Protein AF-0000000067422896 (afdb_homodimer)

InterPro domains:
  IPR002701 Chorismate mutase II, prokaryotic-type [PF01817] (67-142)
  IPR002701 Chorismate mutase II, prokaryotic-type [SM00830] (68-145)
  IPR036263 Chorismate mutase type II superfamily [SSF48600] (58-144)
  IPR036979 Chorismate mutase domain superfamily [G3DSA:1.20.59.10] (56-148)
  IPR051331 Chorismate mutase-related enzymes [PTHR38041] (26-149)

pLDDT: mean 79.15, std 20.88, range [22.56, 98.31]

Foldseek 3Di:
DDPPPPPPPPDPPPPPPPVPPPDDPCLQQQEQDHDDDDDDPDDDDPPDDDQDDDDDPDGDDDDPVSVVVVVVVVVVVVVVVLPCVVLLVVLVVDDDLCSLDPVVVLVVQLVVQLVVCVVVSHRSNVSNVVSNVVSVPSSVVSVVSNVVVVVCVVVPPDPVPDD/DPPPPPPPPPDPPPPPPPVPPPDDPCLQQQEQDHDDDDDDPDDDDPPDDDADDDDDPDGDDDDPVRVVVVVVVVVVVVVVVLPCVVLLVVLVVDDDLCSLDPVVVLVVQLVVQLVVCVVVSHRSNVSNVVSNVVSVPSSVVSVVSNVVVVVCVVVPPDPPPDD

Solvent-accessible surface area (backbone atoms only — not comparable to full-atom values): 18921 Å² total; per-residue (Å²): 135,85,81,77,79,78,77,77,74,78,68,79,75,75,70,72,70,70,69,79,67,72,81,65,62,43,60,60,42,37,37,76,58,70,69,92,64,66,72,63,92,65,76,45,70,64,70,43,86,74,72,80,46,66,56,84,96,38,62,49,61,94,42,53,66,53,37,48,53,53,50,52,54,48,50,53,52,47,56,60,65,61,44,46,61,59,51,56,55,38,41,25,54,36,36,45,71,64,65,60,56,43,67,69,58,52,49,48,53,38,52,51,43,37,58,48,19,60,76,67,67,25,36,28,44,40,38,43,41,28,44,47,28,42,49,68,34,47,43,59,41,37,51,40,38,58,19,27,53,43,53,45,54,66,67,64,50,67,77,76,57,92,121,136,83,81,76,76,78,78,77,74,76,68,78,75,72,73,70,71,71,68,80,66,73,80,65,62,43,60,59,41,37,36,76,60,70,69,92,65,65,73,62,91,64,74,46,68,66,70,41,84,75,74,78,47,65,57,86,97,36,64,51,61,94,42,53,68,51,36,48,54,52,48,52,53,47,51,54,51,48,56,60,63,60,44,46,63,59,51,56,53,38,42,26,55,34,37,46,72,65,64,59,57,43,66,71,59,51,49,47,54,37,51,50,41,36,57,48,19,62,74,66,65,25,36,30,46,40,39,43,40,27,44,48,29,44,51,69,33,47,43,58,41,38,50,39,38,58,21,27,53,44,53,44,54,67,68,64,52,69,80,77,55,91,120

Nearest PDB structures (foldseek):
  3rem-assembly1_B  TM=9.116E-01  e=1.042E-02  Pseudomonas aeruginosa
  3hgx-assembly1_B  TM=9.273E-01  e=3.140E-02  Pseudomonas aeruginosa
  2h9d-assembly2_D  TM=8.932E-01  e=2.489E-02  Pseudomonas aeruginosa PAO1
  3hgw-assembly1_D  TM=8.961E-01  e=3.960E-02  Pseudomonas aeruginosa
  3ret-assembly1_A  TM=8.970E-01  e=5.945E-02  Pseudomonas aeruginosa

Organism: Laccaria bicolor (strain S238N-H82 / ATCC MYA-4686) (NCBI:txid486041)

Structure (mmCIF, N/CA/C/O backbone):
data_AF-0000000067422896-model_v1
#
loop_
_entity.id
_entity.type
_entity.pdbx_description
1 polymer 'Predicted protein'
#
loop_
_atom_site.group_PDB
_atom_site.id
_atom_site.type_symbol
_atom_site.label_atom_id
_atom_site.label_alt_id
_atom_site.label_comp_id
_atom_site.label_asym_id
_atom_site.label_entity_id
_atom_site.label_seq_id
_atom_site.pdbx_PDB_ins_code
_atom_site.Cartn_x
_atom_site.Cartn_y
_atom_site.Cartn_z
_atom_site.occupancy
_atom_site.B_iso_or_equiv
_atom_site.auth_seq_id
_atom_site.auth_comp_id
_atom_site.auth_asym_id
_atom_site.auth_atom_id
_atom_site.pdbx_PDB_model_num
ATOM 1 N N . MET A 1 1 ? 71.688 -27.328 -19.391 1 32.41 1 MET A N 1
ATOM 2 C CA . MET A 1 1 ? 70.5 -26.938 -20.078 1 32.41 1 MET A CA 1
ATOM 3 C C . MET A 1 1 ? 69.25 -27.578 -19.438 1 32.41 1 MET A C 1
ATOM 5 O O . MET A 1 1 ? 68.938 -28.734 -19.719 1 32.41 1 MET A O 1
ATOM 9 N N . LYS A 1 2 ? 69 -27.297 -18.047 1 41.47 2 LYS A N 1
ATOM 10 C CA . LYS A 1 2 ? 67.938 -27.812 -17.172 1 41.47 2 LYS A CA 1
ATOM 11 C C . LYS A 1 2 ? 66.562 -27.391 -17.672 1 41.47 2 LYS A C 1
ATOM 13 O O . LYS A 1 2 ? 66.312 -26.203 -17.875 1 41.47 2 LYS A O 1
ATOM 18 N N . LEU A 1 3 ? 65.875 -28.312 -18.391 1 40.88 3 LEU A N 1
ATOM 19 C CA . LEU A 1 3 ? 64.5 -28.219 -18.859 1 40.88 3 LEU A CA 1
ATOM 20 C C . LEU A 1 3 ? 63.562 -28 -17.688 1 40.88 3 LEU A C 1
ATOM 22 O O . LEU A 1 3 ? 63.438 -28.844 -16.797 1 40.88 3 LEU A O 1
ATOM 26 N N . GLN A 1 4 ? 63.281 -26.734 -17.25 1 42.53 4 GLN A N 1
ATOM 27 C CA . GLN A 1 4 ? 62.281 -26.328 -16.281 1 42.53 4 GLN A CA 1
ATOM 28 C C . GLN A 1 4 ? 60.875 -26.703 -16.75 1 42.53 4 GLN A C 1
ATOM 30 O O . GLN A 1 4 ? 60.438 -26.266 -17.828 1 42.53 4 GLN A O 1
ATOM 35 N N . TYR A 1 5 ? 60.375 -27.938 -16.375 1 42.16 5 TYR A N 1
ATOM 36 C CA . TYR A 1 5 ? 59 -28.375 -16.594 1 42.16 5 TYR A CA 1
ATOM 37 C C . TYR A 1 5 ? 58.031 -27.406 -15.961 1 42.16 5 TYR A C 1
ATOM 39 O O . TYR A 1 5 ? 58.125 -27.094 -14.773 1 42.16 5 TYR A O 1
ATOM 47 N N . PHE A 1 6 ? 57.5 -26.438 -16.75 1 46.19 6 PHE A N 1
ATOM 48 C CA . PHE A 1 6 ? 56.344 -25.609 -16.359 1 46.19 6 PHE A CA 1
ATOM 49 C C . PHE A 1 6 ? 55.156 -26.484 -16.016 1 46.19 6 PHE A C 1
ATOM 51 O O . PHE A 1 6 ? 54.656 -27.234 -16.859 1 46.19 6 PHE A O 1
ATOM 58 N N . LEU A 1 7 ? 54.938 -26.844 -14.734 1 46.28 7 LEU A N 1
ATOM 59 C CA . LEU A 1 7 ? 53.719 -27.484 -14.258 1 46.28 7 LEU A CA 1
ATOM 60 C C . LEU A 1 7 ? 52.5 -26.562 -14.453 1 46.28 7 LEU A C 1
ATOM 62 O O . LEU A 1 7 ? 52.406 -25.516 -13.82 1 46.28 7 LEU A O 1
ATOM 66 N N . VAL A 1 8 ? 52 -26.469 -15.68 1 48.5 8 VAL A N 1
ATOM 67 C CA . VAL A 1 8 ? 50.688 -25.812 -15.867 1 48.5 8 VAL A CA 1
ATOM 68 C C . VAL A 1 8 ? 49.656 -26.469 -14.984 1 48.5 8 VAL A C 1
ATOM 70 O O . VAL A 1 8 ? 49.344 -27.656 -15.164 1 48.5 8 VAL A O 1
ATOM 73 N N . GLY A 1 9 ? 49.625 -26.141 -13.688 1 45.41 9 GLY A N 1
ATOM 74 C CA . GLY A 1 9 ? 48.5 -26.562 -12.844 1 45.41 9 GLY A CA 1
ATOM 75 C C . GLY A 1 9 ? 47.156 -26.266 -13.453 1 45.41 9 GLY A C 1
ATOM 76 O O . GLY A 1 9 ? 46.812 -25.109 -13.719 1 45.41 9 GLY A O 1
ATOM 77 N N . LEU A 1 10 ? 46.562 -27.234 -14.227 1 49.97 10 LEU A N 1
ATOM 78 C CA . LEU A 1 10 ? 45.156 -27.125 -14.641 1 49.97 10 LEU A CA 1
ATOM 79 C C . LEU A 1 10 ? 44.25 -26.922 -13.43 1 49.97 10 LEU A C 1
ATOM 81 O O . LEU A 1 10 ? 44.156 -27.797 -12.57 1 49.97 10 LEU A O 1
ATOM 85 N N . ALA A 1 11 ? 44.062 -25.719 -13 1 52.41 11 ALA A N 1
ATOM 86 C CA . ALA A 1 11 ? 43 -25.484 -12.039 1 52.41 11 ALA A CA 1
ATOM 87 C C . ALA A 1 11 ? 41.688 -26.078 -12.523 1 52.41 11 ALA A C 1
ATOM 89 O O . ALA A 1 11 ? 41.312 -25.938 -13.688 1 52.41 11 ALA A O 1
ATOM 90 N N . PRO A 1 12 ? 41.188 -27.109 -11.773 1 51.34 12 PRO A N 1
ATOM 91 C CA . PRO A 1 12 ? 39.844 -27.547 -12.188 1 51.34 12 PRO A CA 1
ATOM 92 C C . PRO A 1 12 ? 38.844 -26.406 -12.273 1 51.34 12 PRO A C 1
ATOM 94 O O . PRO A 1 12 ? 38.844 -25.516 -11.422 1 51.34 12 PRO A O 1
ATOM 97 N N . PHE A 1 13 ? 38.469 -26.016 -13.539 1 51.62 13 PHE A N 1
ATOM 98 C CA . PHE A 1 13 ? 37.281 -25.188 -13.664 1 51.62 13 PHE A CA 1
ATOM 99 C C . PHE A 1 13 ? 36.125 -25.766 -12.844 1 51.62 13 PHE A C 1
ATOM 101 O O . PHE A 1 13 ? 35.656 -26.875 -13.117 1 51.62 13 PHE A O 1
ATOM 108 N N . LEU A 1 14 ? 36 -25.438 -11.633 1 44.97 14 LEU A N 1
ATOM 109 C CA . LEU A 1 14 ? 34.719 -25.688 -10.961 1 44.97 14 LEU A CA 1
ATOM 110 C C . LEU A 1 14 ? 33.562 -25.266 -11.836 1 44.97 14 LEU A C 1
ATOM 112 O O . LEU A 1 14 ? 33.406 -24.078 -12.148 1 44.97 14 LEU A O 1
ATOM 116 N N . HIS A 1 15 ? 33.094 -26.141 -12.688 1 46.88 15 HIS A N 1
ATOM 117 C CA . HIS A 1 15 ? 31.766 -25.922 -13.203 1 46.88 15 HIS A CA 1
ATOM 118 C C . HIS A 1 15 ? 30.781 -25.594 -12.078 1 46.88 15 HIS A C 1
ATOM 120 O O . HIS A 1 15 ? 30.547 -26.406 -11.188 1 46.88 15 HIS A O 1
ATOM 126 N N . SER A 1 16 ? 30.75 -24.359 -11.703 1 44.69 16 SER A N 1
ATOM 127 C CA . SER A 1 16 ? 29.516 -24 -10.984 1 44.69 16 SER A CA 1
ATOM 128 C C . SER A 1 16 ? 28.297 -24.672 -11.617 1 44.69 16 SER A C 1
ATOM 130 O O . SER A 1 16 ? 28.031 -24.469 -12.805 1 44.69 16 SER A O 1
ATOM 132 N N . SER A 1 17 ? 27.969 -25.828 -11.273 1 40.38 17 SER A N 1
ATOM 133 C CA . SER A 1 17 ? 26.625 -26.297 -11.594 1 40.38 17 SER A CA 1
ATOM 134 C C . SER A 1 17 ? 25.594 -25.188 -11.508 1 40.38 17 SER A C 1
ATOM 136 O O . SER A 1 17 ? 25.328 -24.672 -10.422 1 40.38 17 SER A O 1
ATOM 138 N N . LEU A 1 18 ? 25.609 -24.281 -12.469 1 41.31 18 LEU A N 1
ATOM 139 C CA . LEU A 1 18 ? 24.312 -23.609 -12.594 1 41.31 18 LEU A CA 1
ATOM 140 C C . LEU A 1 18 ? 23.172 -24.562 -12.281 1 41.31 18 LEU A C 1
ATOM 142 O O . LEU A 1 18 ? 22.922 -25.516 -13.031 1 41.31 18 LEU A O 1
ATOM 146 N N . ALA A 1 19 ? 23.031 -24.984 -11.102 1 42.69 19 ALA A N 1
ATOM 147 C CA . ALA A 1 19 ? 21.797 -25.688 -10.766 1 42.69 19 ALA A CA 1
ATOM 148 C C . ALA A 1 19 ? 20.656 -25.25 -11.695 1 42.69 19 ALA A C 1
ATOM 150 O O . ALA A 1 19 ? 20.453 -24.062 -11.93 1 42.69 19 ALA A O 1
ATOM 151 N N . ASN A 1 20 ? 20.297 -25.891 -12.758 1 44.47 20 ASN A N 1
ATOM 152 C CA . ASN A 1 20 ? 19.156 -25.828 -13.68 1 44.47 20 ASN A CA 1
ATOM 153 C C . ASN A 1 20 ? 17.891 -25.359 -12.969 1 44.47 20 ASN A C 1
ATOM 155 O O . ASN A 1 20 ? 17.156 -26.156 -12.406 1 44.47 20 ASN A O 1
ATOM 159 N N . SER A 1 21 ? 17.984 -24.25 -12.242 1 53.75 21 SER A N 1
ATOM 160 C CA . SER A 1 21 ? 16.766 -23.75 -11.602 1 53.75 21 SER A CA 1
ATOM 161 C C . SER A 1 21 ? 15.594 -23.734 -12.57 1 53.75 21 SER A C 1
ATOM 163 O O . SER A 1 21 ? 15.766 -23.406 -13.75 1 53.75 21 SER A O 1
ATOM 165 N N . LYS A 1 22 ? 14.688 -24.594 -12.445 1 60.84 22 LYS A N 1
ATOM 166 C CA . LYS A 1 22 ? 13.477 -24.656 -13.258 1 60.84 22 LYS A CA 1
ATOM 167 C C . LYS A 1 22 ? 13.008 -23.266 -13.648 1 60.84 22 LYS A C 1
ATOM 169 O O . LYS A 1 22 ? 13.039 -22.328 -12.836 1 60.84 22 LYS A O 1
ATOM 174 N N . PRO A 1 23 ? 12.867 -23.047 -14.906 1 72.06 23 PRO A N 1
ATOM 175 C CA . PRO A 1 23 ? 12.375 -21.75 -15.359 1 72.06 23 PRO A CA 1
ATOM 176 C C . PRO A 1 23 ? 11.133 -21.281 -14.602 1 72.06 23 PRO A C 1
ATOM 178 O O . PRO A 1 23 ? 10.273 -22.109 -14.258 1 72.06 23 PRO A O 1
ATOM 181 N N . ASP A 1 24 ? 11.195 -20.156 -14.094 1 80.88 24 ASP A N 1
ATOM 182 C CA . ASP A 1 24 ? 10 -19.562 -13.5 1 80.88 24 ASP A CA 1
ATOM 183 C C . ASP A 1 24 ? 9.039 -19.078 -14.578 1 80.88 24 ASP A C 1
ATOM 185 O O . ASP A 1 24 ? 9.273 -18.031 -15.195 1 80.88 24 ASP A O 1
ATOM 189 N N . PHE A 1 25 ? 7.961 -19.719 -14.836 1 83.25 25 PHE A N 1
ATOM 190 C CA . PHE A 1 25 ? 7 -19.469 -15.898 1 83.25 25 PHE A CA 1
ATOM 191 C C . PHE A 1 25 ? 6.289 -18.125 -15.672 1 83.25 25 PHE A C 1
ATOM 193 O O . PHE A 1 25 ? 5.727 -17.547 -16.594 1 83.25 25 PHE A O 1
ATOM 200 N N . ALA A 1 26 ? 6.367 -17.719 -14.477 1 88.44 26 ALA A N 1
ATOM 201 C CA . ALA A 1 26 ? 5.586 -16.547 -14.133 1 88.44 26 ALA A CA 1
ATOM 202 C C . ALA A 1 26 ? 6.426 -15.273 -14.25 1 88.44 26 ALA A C 1
ATOM 204 O O . ALA A 1 26 ? 5.953 -14.172 -13.953 1 88.44 26 ALA A O 1
ATOM 205 N N . THR A 1 27 ? 7.641 -15.336 -14.703 1 88.75 27 THR A N 1
ATOM 206 C CA . THR A 1 27 ? 8.562 -14.211 -14.727 1 88.75 27 THR A CA 1
ATOM 207 C C . THR A 1 27 ? 7.957 -13.023 -15.469 1 88.75 27 THR A C 1
ATOM 209 O O . THR A 1 27 ? 8.094 -11.875 -15.039 1 88.75 27 THR A O 1
ATOM 212 N N . ALA A 1 28 ? 7.227 -13.305 -16.562 1 91.12 28 ALA A N 1
ATOM 213 C CA . ALA A 1 28 ? 6.656 -12.242 -17.391 1 91.12 28 ALA A CA 1
ATOM 214 C C . ALA A 1 28 ? 5.555 -11.5 -16.641 1 91.12 28 ALA A C 1
ATOM 216 O O . ALA A 1 28 ? 5.23 -10.359 -16.984 1 91.12 28 ALA A O 1
ATOM 217 N N . CYS A 1 29 ? 5.023 -12.094 -15.656 1 93.75 29 CYS A N 1
ATOM 218 C CA . CYS A 1 29 ? 3.92 -11.5 -14.906 1 93.75 29 CYS A CA 1
ATOM 219 C C . CYS A 1 29 ? 4.422 -10.422 -13.953 1 93.75 29 CYS A C 1
ATOM 221 O O . CYS A 1 29 ? 3.627 -9.695 -13.359 1 93.75 29 CYS A O 1
ATOM 223 N N . TYR A 1 30 ? 5.691 -10.227 -13.828 1 91.81 30 TYR A N 1
ATOM 224 C CA . TYR A 1 30 ? 6.258 -9.281 -12.867 1 91.81 30 TYR A CA 1
ATOM 225 C C . TYR A 1 30 ? 6.574 -7.949 -13.547 1 91.81 30 TYR A C 1
ATOM 227 O O . TYR A 1 30 ? 7.035 -7.012 -12.891 1 91.81 30 TYR A O 1
ATOM 235 N N . GLY A 1 31 ? 6.281 -7.859 -14.82 1 91.25 31 GLY A N 1
ATOM 236 C CA . GLY A 1 31 ? 6.547 -6.648 -15.578 1 91.25 31 GLY A CA 1
ATOM 237 C C . GLY A 1 31 ? 5.441 -5.617 -15.469 1 91.25 31 GLY A C 1
ATOM 238 O O . GLY A 1 31 ? 4.453 -5.832 -14.758 1 91.25 31 GLY A O 1
ATOM 239 N N . GLU A 1 32 ? 5.605 -4.523 -16.094 1 91.44 32 GLU A N 1
ATOM 240 C CA . GLU A 1 32 ? 4.68 -3.396 -16.031 1 91.44 32 GLU A CA 1
ATOM 241 C C . GLU A 1 32 ? 3.408 -3.684 -16.828 1 91.44 32 GLU A C 1
ATOM 243 O O . GLU A 1 32 ? 2.363 -3.08 -16.578 1 91.44 32 GLU A O 1
ATOM 248 N N . VAL A 1 33 ? 3.553 -4.492 -17.766 1 93.12 33 VAL A N 1
ATOM 249 C CA . VAL A 1 33 ? 2.43 -4.914 -18.609 1 93.12 33 VAL A CA 1
ATOM 250 C C . VAL A 1 33 ? 2.283 -6.43 -18.547 1 93.12 33 VAL A C 1
ATOM 252 O O . VAL A 1 33 ? 3.24 -7.164 -18.797 1 93.12 33 VAL A O 1
ATOM 255 N N . LEU A 1 34 ? 1.106 -6.844 -18.109 1 94.88 34 LEU A N 1
ATOM 256 C CA . LEU A 1 34 ? 0.864 -8.281 -18.047 1 94.88 34 LEU A CA 1
ATOM 257 C C . LEU A 1 34 ? 0.697 -8.867 -19.453 1 94.88 34 LEU A C 1
ATOM 259 O O . LEU A 1 34 ? 0.052 -8.266 -20.312 1 94.88 34 LEU A O 1
ATOM 263 N N . PRO A 1 35 ? 1.333 -9.992 -19.594 1 92.38 35 PRO A N 1
ATOM 264 C CA . PRO A 1 35 ? 1.145 -10.641 -20.891 1 92.38 35 PRO A CA 1
ATOM 265 C C . PRO A 1 35 ? -0.271 -11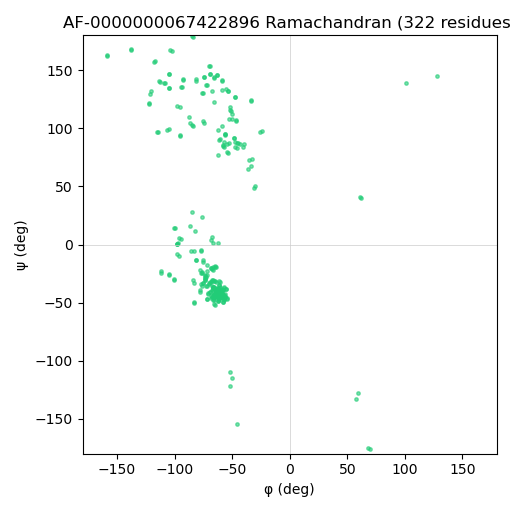.18 -21.094 1 92.38 35 PRO A C 1
ATOM 267 O O . PRO A 1 35 ? -0.979 -11.43 -20.109 1 92.38 35 PRO A O 1
ATOM 270 N N . ASN A 1 36 ? -0.643 -11.266 -22.312 1 88.31 36 ASN A N 1
ATOM 271 C CA . ASN A 1 36 ? -1.89 -11.938 -22.656 1 88.31 36 ASN A CA 1
ATOM 272 C C . ASN A 1 36 ? -1.693 -13.445 -22.797 1 88.31 36 ASN A C 1
ATOM 274 O O . ASN A 1 36 ? -1.152 -13.922 -23.797 1 88.31 36 ASN A O 1
ATOM 278 N N . LEU A 1 37 ? -2.104 -14.156 -21.812 1 87.75 37 LEU A N 1
ATOM 279 C CA . LEU A 1 37 ? -1.924 -15.602 -21.812 1 87.75 37 LEU A CA 1
ATOM 280 C C . LEU A 1 37 ? -3.268 -16.312 -21.891 1 87.75 37 LEU A C 1
ATOM 282 O O . LEU A 1 37 ? -4.254 -15.867 -21.312 1 87.75 37 LEU A O 1
ATOM 286 N N . PRO A 1 38 ? -3.252 -17.359 -22.656 1 85.25 38 PRO A N 1
ATOM 287 C CA . PRO A 1 38 ? -4.508 -18.094 -22.719 1 85.25 38 PRO A CA 1
ATOM 288 C C . PRO A 1 38 ? -4.84 -18.812 -21.406 1 85.25 38 PRO A C 1
ATOM 290 O O . PRO A 1 38 ? -3.936 -19.297 -20.719 1 85.25 38 PRO A O 1
ATOM 293 N N . ALA A 1 39 ? -6.133 -18.875 -21.172 1 85.25 39 ALA A N 1
ATOM 294 C CA . ALA A 1 39 ? -6.594 -19.625 -20 1 85.25 39 ALA A CA 1
ATOM 295 C C . ALA A 1 39 ? -6.492 -21.125 -20.219 1 85.25 39 ALA A C 1
ATOM 297 O O . ALA A 1 39 ? -6.688 -21.594 -21.344 1 85.25 39 ALA A O 1
ATOM 298 N N . PRO A 1 40 ? -6.16 -21.797 -19.141 1 83.19 40 PRO A N 1
ATOM 299 C CA . PRO A 1 40 ? -6.184 -23.266 -19.297 1 83.19 40 PRO A CA 1
ATOM 300 C C . PRO A 1 40 ? -7.586 -23.812 -19.547 1 83.19 40 PRO A C 1
ATOM 302 O O . PRO A 1 40 ? -8.562 -23.281 -19 1 83.19 40 PRO A O 1
ATOM 305 N N . PRO A 1 41 ? -7.602 -24.781 -20.344 1 78 41 PRO A N 1
ATOM 306 C CA . PRO A 1 41 ? -8.914 -25.328 -20.703 1 78 41 PRO A CA 1
ATOM 307 C C . PRO A 1 41 ? -9.547 -26.125 -19.578 1 78 41 PRO A C 1
ATOM 309 O O . PRO A 1 41 ? -10.773 -26.266 -19.531 1 78 41 PRO A O 1
ATOM 312 N N . GLU A 1 42 ? -8.773 -26.766 -18.672 1 83 42 GLU A N 1
ATOM 313 C CA . GLU A 1 42 ? -9.305 -27.625 -17.609 1 83 42 GLU A CA 1
ATOM 314 C C . GLU A 1 42 ? -8.977 -27.078 -16.234 1 83 42 GLU A C 1
ATOM 316 O O . GLU A 1 42 ? -8.047 -26.281 -16.078 1 83 42 GLU A O 1
ATOM 321 N N . ASN A 1 43 ? -9.812 -27.531 -15.281 1 90.19 43 ASN A N 1
ATOM 322 C CA . ASN A 1 43 ? -9.531 -27.219 -13.883 1 90.19 43 ASN A CA 1
ATOM 323 C C . ASN A 1 43 ? -8.203 -27.844 -13.438 1 90.19 43 ASN A C 1
ATOM 325 O O . ASN A 1 43 ? -7.867 -28.953 -13.836 1 90.19 43 ASN A O 1
ATOM 329 N N . ARG A 1 44 ? -7.539 -27.125 -12.555 1 90.44 44 ARG A N 1
ATOM 330 C C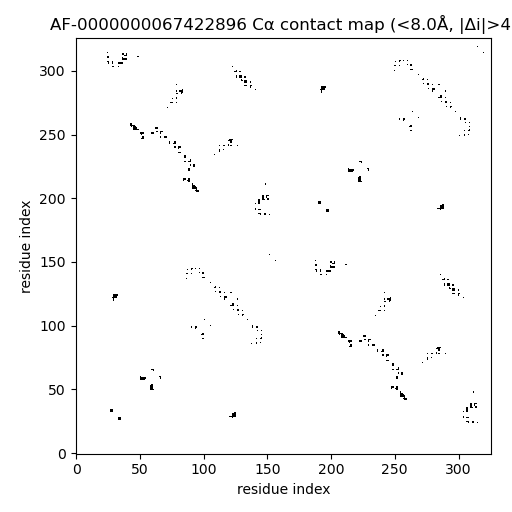A . ARG A 1 44 ? -6.301 -27.672 -12 1 90.44 44 ARG A CA 1
ATOM 331 C C . ARG A 1 44 ? -6.566 -28.438 -10.703 1 90.44 44 ARG A C 1
ATOM 333 O O . ARG A 1 44 ? -7.441 -28.047 -9.922 1 90.44 44 ARG A O 1
ATOM 340 N N . THR A 1 45 ? -5.828 -29.484 -10.609 1 91.94 45 THR A N 1
ATOM 341 C CA . THR A 1 45 ? -5.805 -30.141 -9.312 1 91.94 45 THR A CA 1
ATOM 342 C C . THR A 1 45 ? -4.938 -29.359 -8.328 1 91.94 45 THR A C 1
ATOM 344 O O . THR A 1 45 ? -3.777 -29.062 -8.617 1 91.94 45 THR A O 1
ATOM 347 N N . ILE A 1 46 ? -5.449 -29.094 -7.148 1 92.31 46 ILE A N 1
ATOM 348 C CA . ILE A 1 46 ? -4.73 -28.25 -6.199 1 92.31 46 ILE A CA 1
ATOM 349 C C . ILE A 1 46 ? -4.125 -29.109 -5.098 1 92.31 46 ILE A C 1
ATOM 351 O O . ILE A 1 46 ? -4.664 -30.172 -4.766 1 92.31 46 ILE A O 1
ATOM 355 N N . PRO A 1 47 ? -2.957 -28.766 -4.543 1 90.81 47 PRO A N 1
ATOM 356 C CA . PRO A 1 47 ? -2.127 -27.656 -5.008 1 90.81 47 PRO A CA 1
ATOM 357 C C . PRO A 1 47 ? -1.271 -28.031 -6.219 1 90.81 47 PRO A C 1
ATOM 359 O O . PRO A 1 47 ? -0.866 -29.188 -6.363 1 90.81 47 PRO A O 1
ATOM 362 N N . TRP A 1 48 ? -1.104 -27.172 -7.098 1 89.06 48 TRP A N 1
ATOM 363 C CA . TRP A 1 48 ? -0.214 -27.391 -8.234 1 89.06 48 TRP A CA 1
ATOM 364 C C . TRP A 1 48 ? 1.092 -26.625 -8.055 1 89.06 48 TRP A C 1
ATOM 366 O O . TRP A 1 48 ? 1.219 -25.797 -7.141 1 89.06 48 TRP A O 1
ATOM 376 N N . GLY A 1 49 ? 2.094 -26.891 -8.828 1 82.69 49 GLY A N 1
ATOM 377 C CA . GLY A 1 49 ? 3.385 -26.234 -8.727 1 82.69 49 GLY A CA 1
ATOM 378 C C . GLY A 1 49 ? 4.141 -26.578 -7.457 1 82.69 49 GLY A C 1
ATOM 379 O O . GLY A 1 49 ? 3.709 -27.453 -6.691 1 82.69 49 GLY A O 1
ATOM 380 N N . SER A 1 50 ? 5.277 -25.906 -7.289 1 81.19 50 SER A N 1
ATOM 381 C CA . SER A 1 50 ? 6.117 -26.156 -6.125 1 81.19 50 SER A CA 1
ATOM 382 C C . SER A 1 50 ? 6.074 -24.984 -5.152 1 81.19 50 SER A C 1
ATOM 384 O O . SER A 1 50 ? 6.059 -23.828 -5.57 1 81.19 50 SER A O 1
ATOM 386 N N . PRO A 1 51 ? 6.023 -25.297 -3.863 1 80.62 51 PRO A N 1
ATOM 387 C CA . PRO A 1 51 ? 6.059 -24.203 -2.891 1 80.62 51 PRO A CA 1
ATOM 388 C C . PRO A 1 51 ? 7.32 -23.344 -3.01 1 80.62 51 PRO A C 1
ATOM 390 O O . PRO A 1 51 ? 8.398 -23.875 -3.285 1 80.62 51 PRO A O 1
ATOM 393 N N . ARG A 1 52 ? 7.164 -22.094 -2.852 1 74.44 52 ARG A N 1
ATOM 394 C CA . ARG A 1 52 ? 8.289 -21.188 -3.023 1 74.44 52 ARG A CA 1
ATOM 395 C C . ARG A 1 52 ? 8.703 -20.562 -1.692 1 74.44 52 ARG A C 1
ATOM 397 O O . ARG A 1 52 ? 9.789 -20 -1.57 1 74.44 52 ARG A O 1
ATOM 404 N N . ILE A 1 53 ? 7.801 -20.531 -0.753 1 69.19 53 ILE A N 1
ATOM 405 C CA . ILE A 1 53 ? 8.125 -19.922 0.537 1 69.19 53 ILE A CA 1
ATOM 406 C C . ILE A 1 53 ? 8.508 -21.016 1.531 1 69.19 53 ILE A C 1
ATOM 408 O O . ILE A 1 53 ? 7.781 -22 1.703 1 69.19 53 ILE A O 1
ATOM 412 N N . VAL A 1 54 ? 9.812 -20.828 1.97 1 60.44 54 VAL A N 1
ATOM 413 C CA . VAL A 1 54 ? 10.289 -21.766 2.984 1 60.44 54 VAL A CA 1
ATOM 414 C C . VAL A 1 54 ? 10.328 -21.078 4.344 1 60.44 54 VAL A C 1
ATOM 416 O O . VAL A 1 54 ? 10.852 -19.969 4.469 1 60.44 54 VAL A O 1
ATOM 419 N N . ASN A 1 55 ? 9.367 -21.312 5.102 1 56.84 55 ASN A N 1
ATOM 420 C CA . ASN A 1 55 ? 9.406 -20.875 6.492 1 56.84 55 ASN A CA 1
ATOM 421 C C . ASN A 1 55 ? 10.094 -21.922 7.383 1 56.84 55 ASN A C 1
ATOM 423 O O . ASN A 1 55 ? 9.445 -22.844 7.867 1 56.84 55 ASN A O 1
ATOM 427 N N . GLY A 1 56 ? 11.312 -21.625 7.754 1 56.56 56 GLY A N 1
ATOM 428 C CA . GLY A 1 56 ? 12.062 -22.609 8.5 1 56.56 56 GLY A CA 1
ATOM 429 C C . GLY A 1 56 ? 12.242 -23.922 7.738 1 56.56 56 GLY A C 1
ATOM 430 O O . GLY A 1 56 ? 12.734 -23.922 6.609 1 56.56 56 GLY A O 1
ATOM 431 N N . SER A 1 57 ? 11.875 -25.031 8.406 1 56.47 57 SER A N 1
ATOM 432 C CA . SER A 1 57 ? 12 -26.391 7.871 1 56.47 57 SER A CA 1
ATOM 433 C C . SER A 1 57 ? 10.789 -26.766 7.023 1 56.47 57 SER A C 1
ATOM 435 O O . SER A 1 57 ? 10.734 -27.859 6.453 1 56.47 57 SER A O 1
ATOM 437 N N . THR A 1 58 ? 9.812 -25.766 7.074 1 57.19 58 THR A N 1
ATOM 438 C CA . THR A 1 58 ? 8.594 -26.172 6.371 1 57.19 58 THR A CA 1
ATOM 439 C C . THR A 1 58 ? 8.281 -25.188 5.246 1 57.19 58 THR A C 1
ATOM 441 O O . THR A 1 58 ? 8.586 -24 5.352 1 57.19 58 THR A O 1
ATOM 444 N N . THR A 1 59 ? 8.078 -25.719 4.16 1 65.31 59 THR A N 1
ATOM 445 C CA . THR A 1 59 ? 7.613 -24.969 2.998 1 65.31 59 THR A CA 1
ATOM 446 C C . THR A 1 59 ? 6.203 -24.438 3.229 1 65.31 59 THR A C 1
ATOM 448 O O . THR A 1 59 ? 5.414 -25.047 3.959 1 65.31 59 THR A O 1
ATOM 451 N N . CYS A 1 60 ? 6.273 -23.109 3.082 1 69.69 60 CYS A N 1
ATOM 452 C CA . CYS A 1 60 ? 4.91 -22.609 3.217 1 69.69 60 CYS A CA 1
ATOM 453 C C . CYS A 1 60 ? 3.973 -23.297 2.234 1 69.69 60 CYS A C 1
ATOM 455 O O . CYS A 1 60 ? 4.324 -23.5 1.068 1 69.69 60 CYS A O 1
ATOM 457 N N . CYS A 1 61 ? 2.914 -23.656 2.812 1 78.06 61 CYS A N 1
ATOM 458 C CA . CYS A 1 61 ? 1.551 -23.656 3.33 1 78.06 61 CYS A CA 1
ATOM 459 C C . CYS A 1 61 ? 0.805 -24.906 2.904 1 78.06 61 CYS A C 1
ATOM 461 O O . CYS A 1 61 ? 1.035 -25.438 1.812 1 78.06 61 CYS A O 1
ATOM 463 N N . SER A 1 62 ? -0.054 -25.391 3.799 1 84.75 62 SER A N 1
ATOM 464 C CA . SER A 1 62 ? -0.756 -26.641 3.537 1 84.75 62 SER A CA 1
ATOM 465 C C . SER A 1 62 ? -2.146 -26.391 2.965 1 84.75 62 SER A C 1
ATOM 467 O O . SER A 1 62 ? -2.818 -27.312 2.512 1 84.75 62 SER A O 1
ATOM 469 N N . SER A 1 63 ? -2.529 -25.141 3.004 1 91.56 63 SER A N 1
ATOM 470 C CA . SER A 1 63 ? -3.863 -24.812 2.512 1 91.56 63 SER A CA 1
ATOM 471 C C . SER A 1 63 ? -3.963 -23.328 2.133 1 91.56 63 SER A C 1
ATOM 473 O O . SER A 1 63 ? -3.125 -22.531 2.539 1 91.56 63 SER A O 1
ATOM 475 N N . LEU A 1 64 ? -5 -23.062 1.352 1 94.69 64 LEU A N 1
ATOM 476 C CA . LEU A 1 64 ? -5.285 -21.672 1.014 1 94.69 64 LEU A CA 1
ATOM 477 C C . LEU A 1 64 ? -5.562 -20.859 2.27 1 94.69 64 LEU A C 1
ATOM 479 O O . LEU A 1 64 ? -5.141 -19.703 2.369 1 94.69 64 LEU A O 1
ATOM 483 N N . ASP A 1 65 ? -6.215 -21.484 3.197 1 94.31 65 ASP A N 1
ATOM 484 C CA . ASP A 1 65 ? -6.535 -20.797 4.438 1 94.31 65 ASP A CA 1
ATOM 485 C C . ASP A 1 65 ? -5.266 -20.375 5.184 1 94.31 65 ASP A C 1
ATOM 487 O O . ASP A 1 65 ? -5.199 -19.281 5.742 1 94.31 65 ASP A O 1
ATOM 491 N N . GLU A 1 66 ? -4.332 -21.234 5.156 1 91.31 66 GLU A N 1
ATOM 492 C CA . GLU A 1 66 ? -3.062 -20.906 5.801 1 91.31 66 GLU A CA 1
ATOM 493 C C . GLU A 1 66 ? -2.367 -19.75 5.09 1 91.31 66 GLU A C 1
ATOM 495 O O . GLU A 1 66 ? -1.797 -18.875 5.738 1 91.31 66 GLU A O 1
ATOM 500 N N . VAL A 1 67 ? -2.377 -19.766 3.779 1 92.25 67 VAL A N 1
ATOM 501 C CA . VAL A 1 67 ? -1.795 -18.672 3.008 1 92.25 67 VAL A CA 1
ATOM 502 C C . VAL A 1 67 ? -2.502 -17.359 3.35 1 92.25 67 VAL A C 1
ATOM 504 O O . VAL A 1 67 ? -1.853 -16.344 3.598 1 92.25 67 VAL A O 1
ATOM 507 N N . ARG A 1 68 ? -3.807 -17.438 3.461 1 93 68 ARG A N 1
ATOM 508 C CA . ARG A 1 68 ? -4.602 -16.25 3.738 1 93 68 ARG A CA 1
ATOM 509 C C . ARG A 1 68 ? -4.305 -15.703 5.129 1 93 68 ARG A C 1
ATOM 511 O O . ARG A 1 68 ? -4.266 -14.492 5.328 1 93 68 ARG A O 1
ATOM 518 N N . THR A 1 69 ? -4.078 -16.578 6.02 1 91.38 69 THR A N 1
ATOM 519 C CA . THR A 1 69 ? -3.693 -16.141 7.355 1 91.38 69 THR A CA 1
ATOM 520 C C . THR A 1 69 ? -2.379 -15.375 7.316 1 91.38 69 THR A C 1
ATOM 522 O O . THR A 1 69 ? -2.23 -14.352 7.988 1 91.38 69 THR A O 1
ATOM 525 N N . GLY A 1 70 ? -1.458 -15.875 6.531 1 89.19 70 GLY A N 1
ATOM 526 C CA . GLY A 1 70 ? -0.201 -15.172 6.344 1 89.19 70 GLY A CA 1
ATOM 527 C C . GLY A 1 70 ? -0.371 -13.812 5.691 1 89.19 70 GLY A C 1
ATOM 528 O O . GLY A 1 70 ? 0.251 -12.836 6.113 1 89.19 70 GLY A O 1
ATOM 529 N N . ILE A 1 71 ? -1.246 -13.75 4.707 1 91.81 71 ILE A N 1
ATOM 530 C CA . ILE A 1 71 ? -1.528 -12.5 4.016 1 91.81 71 ILE A CA 1
ATOM 531 C C . ILE A 1 71 ? -2.158 -11.5 4.984 1 91.81 71 ILE A C 1
ATOM 533 O O . ILE A 1 71 ? -1.794 -10.32 5 1 91.81 71 ILE A O 1
ATOM 537 N N . ASP A 1 72 ? -3.023 -11.984 5.848 1 91.94 72 ASP A N 1
ATOM 538 C CA . ASP A 1 72 ? -3.682 -11.109 6.812 1 91.94 72 ASP A CA 1
ATOM 539 C C . ASP A 1 72 ? -2.672 -10.508 7.785 1 91.94 72 ASP A C 1
ATOM 541 O O . ASP A 1 72 ? -2.801 -9.344 8.18 1 91.94 72 ASP A O 1
ATOM 545 N N . VAL A 1 73 ? -1.711 -11.266 8.18 1 90.44 73 VAL A N 1
ATOM 546 C CA . VAL A 1 73 ? -0.664 -10.781 9.07 1 90.44 73 VAL A CA 1
ATOM 547 C C . VAL A 1 73 ? 0.148 -9.695 8.375 1 90.44 73 VAL A C 1
ATOM 549 O O . VAL A 1 73 ? 0.425 -8.648 8.969 1 90.44 73 VAL A O 1
ATOM 552 N N . VAL A 1 74 ? 0.51 -9.914 7.16 1 91.25 74 VAL A N 1
ATOM 553 C CA . VAL A 1 74 ? 1.281 -8.953 6.383 1 91.25 74 VAL A CA 1
ATOM 554 C C . VAL A 1 74 ? 0.462 -7.684 6.172 1 91.25 74 VAL A C 1
ATOM 556 O O . VAL A 1 74 ? 0.991 -6.574 6.262 1 91.25 74 VAL A O 1
ATOM 559 N N . ASP A 1 75 ? -0.832 -7.879 5.902 1 92.5 75 ASP A N 1
ATOM 560 C CA . ASP A 1 75 ? -1.717 -6.734 5.703 1 92.5 75 ASP A CA 1
ATOM 561 C C . ASP A 1 75 ? -1.719 -5.82 6.926 1 92.5 75 ASP A C 1
ATOM 563 O O . ASP A 1 75 ? -1.683 -4.598 6.789 1 92.5 75 ASP A O 1
ATOM 567 N N . ALA A 1 76 ? -1.773 -6.398 8.047 1 90.38 76 ALA A N 1
ATOM 568 C CA . ALA A 1 76 ? -1.764 -5.613 9.273 1 90.38 76 ALA A CA 1
ATOM 569 C C . ALA A 1 76 ? -0.456 -4.844 9.43 1 90.38 76 ALA A C 1
ATOM 571 O O . ALA A 1 76 ? -0.456 -3.689 9.859 1 90.38 76 ALA A O 1
ATOM 572 N N . GLN A 1 77 ? 0.604 -5.453 9.062 1 90.69 77 GLN A N 1
ATOM 573 C CA . GLN A 1 77 ? 1.905 -4.797 9.125 1 90.69 77 GLN A CA 1
ATOM 574 C C . GLN A 1 77 ? 1.993 -3.648 8.125 1 90.69 77 GLN A C 1
ATOM 576 O O . GLN A 1 77 ? 2.592 -2.611 8.422 1 90.69 77 GLN A O 1
ATOM 581 N N . LEU A 1 78 ? 1.441 -3.861 7.004 1 92.75 78 LEU A N 1
ATOM 582 C CA . LEU A 1 78 ? 1.4 -2.814 5.984 1 92.75 78 LEU A CA 1
ATOM 583 C C . LEU A 1 78 ? 0.67 -1.581 6.504 1 92.75 78 LEU A C 1
ATOM 585 O O . LEU A 1 78 ? 1.144 -0.456 6.328 1 92.75 78 LEU A O 1
ATOM 589 N N . LEU A 1 79 ? -0.409 -1.818 7.137 1 91.69 79 LEU A N 1
ATOM 590 C CA . LEU A 1 79 ? -1.205 -0.719 7.672 1 91.69 79 LEU A CA 1
ATOM 591 C C . LEU A 1 79 ? -0.427 0.047 8.734 1 91.69 79 LEU A C 1
ATOM 593 O O . LEU A 1 79 ? -0.486 1.277 8.789 1 91.69 79 LEU A O 1
ATOM 597 N N . LYS A 1 80 ? 0.292 -0.667 9.5 1 88.44 80 LYS A N 1
ATOM 598 C CA . LYS A 1 80 ? 1.087 -0.035 10.547 1 88.44 80 LYS A CA 1
ATOM 599 C C . LYS A 1 80 ? 2.184 0.842 9.953 1 88.44 80 LYS A C 1
ATOM 601 O O . LYS A 1 80 ? 2.479 1.918 10.477 1 88.44 80 LYS A O 1
ATOM 606 N N . LEU A 1 81 ? 2.725 0.387 8.906 1 88.5 81 LEU A N 1
ATOM 607 C CA . LEU A 1 81 ? 3.777 1.162 8.258 1 88.5 81 LEU A CA 1
ATOM 608 C C . LEU A 1 81 ? 3.211 2.422 7.617 1 88.5 81 LEU A C 1
ATOM 610 O O . LEU A 1 81 ? 3.883 3.455 7.566 1 88.5 81 LEU A O 1
ATOM 614 N N . LEU A 1 82 ? 2.014 2.324 7.137 1 87.75 82 LEU A N 1
ATOM 615 C CA . LEU A 1 82 ? 1.374 3.475 6.508 1 87.75 82 LEU A CA 1
ATOM 616 C C . LEU A 1 82 ? 1.061 4.555 7.539 1 87.75 82 LEU A C 1
ATOM 618 O O . LEU A 1 82 ? 0.817 5.707 7.18 1 87.75 82 LEU A O 1
ATOM 622 N N . LEU A 1 83 ? 1.447 4.352 8.742 1 73.81 83 LEU A N 1
ATOM 623 C CA . LEU A 1 83 ? 1.08 5.273 9.812 1 73.81 83 LEU A CA 1
ATOM 624 C C . LEU A 1 83 ? 1.44 6.707 9.438 1 73.81 83 LEU A C 1
ATOM 626 O O . LEU A 1 83 ? 2.549 6.969 8.961 1 73.81 83 LEU A O 1
ATOM 630 N N . TYR A 1 84 ? 0.424 7.676 9.281 1 61.5 84 TYR A N 1
ATOM 631 C CA . TYR A 1 84 ? 0.141 9.023 8.805 1 61.5 84 TYR A CA 1
ATOM 632 C C . TYR A 1 84 ? 0.922 10.062 9.602 1 61.5 84 TYR A C 1
ATOM 634 O O . TYR A 1 84 ? 1.083 11.203 9.164 1 61.5 84 TYR A O 1
ATOM 642 N N . ALA A 1 85 ? 1.764 9.523 10.586 1 63.81 85 ALA A N 1
ATOM 643 C CA . ALA A 1 85 ? 2.436 10.547 11.375 1 63.81 85 ALA A CA 1
ATOM 644 C C . ALA A 1 85 ? 3.518 11.25 10.562 1 63.81 85 ALA A C 1
ATOM 646 O O . ALA A 1 85 ? 3.68 12.469 10.656 1 63.81 85 ALA A O 1
ATOM 647 N N . LYS A 1 86 ? 4.035 10.695 9.68 1 79.38 86 LYS A N 1
ATOM 648 C CA . LYS A 1 86 ? 5.07 11.383 8.914 1 79.38 86 LYS A CA 1
ATOM 649 C C . LYS A 1 86 ? 4.457 12.359 7.922 1 79.38 86 LYS A C 1
ATOM 651 O O . LYS A 1 86 ? 5.039 13.414 7.637 1 79.38 86 LYS A O 1
ATOM 656 N N . LEU A 1 87 ? 3.164 12.078 7.59 1 88.69 87 LEU A N 1
ATOM 657 C CA . LEU A 1 87 ? 2.543 13.008 6.652 1 88.69 87 LEU A CA 1
ATOM 658 C C . LEU A 1 87 ? 2.139 14.297 7.355 1 88.69 87 LEU A C 1
ATOM 660 O O . LEU A 1 87 ? 2.256 15.383 6.785 1 88.69 87 LEU A O 1
ATOM 664 N N . ARG A 1 88 ? 1.766 14.102 8.562 1 87.94 88 ARG A N 1
ATOM 665 C CA . ARG A 1 88 ? 1.43 15.289 9.336 1 87.94 88 ARG A CA 1
ATOM 666 C C . ARG A 1 88 ? 2.664 16.156 9.578 1 87.94 88 ARG A C 1
ATOM 668 O O . ARG A 1 88 ? 2.588 17.375 9.531 1 87.94 88 ARG A O 1
ATOM 675 N N . GLU A 1 89 ? 3.709 15.438 9.906 1 89.44 89 GLU A N 1
ATOM 676 C CA . GLU A 1 89 ? 4.957 16.172 10.102 1 89.44 89 GLU A CA 1
ATOM 677 C C . GLU A 1 89 ? 5.375 16.906 8.828 1 89.44 89 GLU A C 1
ATOM 679 O O . GLU A 1 89 ? 5.848 18.047 8.891 1 89.44 89 GLU A O 1
ATOM 684 N N . ALA A 1 90 ? 5.234 16.266 7.727 1 93.75 90 ALA A N 1
ATOM 685 C CA . ALA A 1 90 ? 5.574 16.906 6.461 1 93.75 90 ALA A CA 1
ATOM 686 C C . ALA A 1 90 ? 4.738 18.156 6.238 1 93.75 90 ALA A C 1
ATOM 688 O O . ALA A 1 90 ? 5.25 19.188 5.766 1 93.75 90 ALA A O 1
ATOM 689 N N . THR A 1 91 ? 3.482 18.062 6.605 1 94.12 91 THR A N 1
ATOM 690 C CA . THR A 1 91 ? 2.555 19.156 6.352 1 94.12 91 THR A CA 1
ATOM 691 C C . THR A 1 91 ? 2.996 20.422 7.082 1 94.12 91 THR A C 1
ATOM 693 O O . THR A 1 91 ? 2.82 21.531 6.574 1 94.12 91 THR A O 1
ATOM 696 N N . ARG A 1 92 ? 3.617 20.266 8.211 1 91.94 92 ARG A N 1
ATOM 697 C CA . ARG A 1 92 ? 4.035 21.406 9.039 1 91.94 92 ARG A CA 1
ATOM 698 C C . ARG A 1 92 ? 5.082 22.25 8.32 1 91.94 92 ARG A C 1
ATOM 700 O O . ARG A 1 92 ? 5.348 23.375 8.719 1 91.94 92 ARG A O 1
ATOM 707 N N . PHE A 1 93 ? 5.68 21.656 7.363 1 94.75 93 PHE A N 1
ATOM 708 C CA . PHE A 1 93 ? 6.742 22.344 6.637 1 94.75 93 PHE A CA 1
ATOM 709 C C . PHE A 1 93 ? 6.227 22.906 5.316 1 94.75 93 PHE A C 1
ATOM 711 O O . PHE A 1 93 ? 7.016 23.25 4.434 1 94.75 93 PHE A O 1
ATOM 718 N N . LYS A 1 94 ? 4.883 22.938 5.191 1 96 94 LYS A N 1
ATOM 719 C CA . LYS A 1 94 ? 4.277 23.469 3.971 1 96 94 LYS A CA 1
ATOM 720 C C . LYS A 1 94 ? 3.691 24.859 4.207 1 96 94 LYS A C 1
ATOM 722 O O . LYS A 1 94 ? 2.99 25.078 5.195 1 96 94 LYS A O 1
ATOM 727 N N . SER A 1 95 ? 3.988 25.766 3.25 1 95.75 95 SER A N 1
ATOM 728 C CA . SER A 1 95 ? 3.551 27.141 3.441 1 95.75 95 SER A CA 1
ATOM 729 C C . SER A 1 95 ? 2.289 27.438 2.639 1 95.75 95 SER A C 1
ATOM 731 O O . SER A 1 95 ? 1.532 28.359 2.975 1 95.75 95 SER A O 1
ATOM 733 N N . THR A 1 96 ? 2.111 26.766 1.517 1 95.69 96 THR A N 1
ATOM 734 C CA . THR A 1 96 ? 0.973 26.953 0.625 1 95.69 96 THR A CA 1
ATOM 735 C C . THR A 1 96 ? 0.445 25.625 0.119 1 95.69 96 THR A C 1
ATOM 737 O O . THR A 1 96 ? 1.087 24.578 0.303 1 95.69 96 THR A O 1
ATOM 740 N N . HIS A 1 97 ? -0.725 25.656 -0.492 1 95.81 97 HIS A N 1
ATOM 741 C CA . HIS A 1 97 ? -1.271 24.469 -1.137 1 95.81 97 HIS A CA 1
ATOM 742 C C . HIS A 1 97 ? -0.312 23.922 -2.189 1 95.81 97 HIS A C 1
ATOM 744 O O . HIS A 1 97 ? -0.179 22.703 -2.346 1 95.81 97 HIS A O 1
ATOM 750 N N . ASP A 1 98 ? 0.353 24.797 -2.887 1 96.19 98 ASP A N 1
ATOM 751 C CA . ASP A 1 98 ? 1.271 24.391 -3.947 1 96.19 98 ASP A CA 1
ATOM 752 C C . ASP A 1 98 ? 2.469 23.641 -3.379 1 96.19 98 ASP A C 1
ATOM 754 O O . ASP A 1 98 ? 3.047 22.781 -4.051 1 96.19 98 ASP A O 1
ATOM 758 N N . THR A 1 99 ? 2.855 23.984 -2.141 1 96.88 99 THR A N 1
ATOM 759 C CA . THR A 1 99 ? 3.982 23.297 -1.524 1 96.88 99 THR A CA 1
ATOM 760 C C . THR A 1 99 ? 3.539 21.953 -0.925 1 96.88 99 THR A C 1
ATOM 762 O O . THR A 1 99 ? 4.371 21.125 -0.575 1 96.88 99 THR A O 1
ATOM 765 N N . VAL A 1 100 ? 2.268 21.812 -0.842 1 96.62 100 VAL A N 1
ATOM 766 C CA . VAL A 1 100 ? 1.73 20.516 -0.431 1 96.62 100 VAL A CA 1
ATOM 767 C C . VAL A 1 100 ? 1.65 19.594 -1.637 1 96.62 100 VAL A C 1
ATOM 769 O O . VAL A 1 100 ? 2.088 18.438 -1.569 1 96.62 100 VAL A O 1
ATOM 772 N N . ASP A 1 101 ? 1.08 20.078 -2.678 1 97.25 101 ASP A N 1
ATOM 773 C CA . ASP A 1 101 ? 0.92 19.312 -3.912 1 97.25 101 ASP A CA 1
ATOM 774 C C . ASP A 1 101 ? 2.053 19.609 -4.895 1 97.25 101 ASP A C 1
ATOM 776 O O . ASP A 1 101 ? 1.965 20.547 -5.684 1 97.25 101 ASP A O 1
ATOM 780 N N . VAL A 1 102 ? 3.059 18.812 -4.875 1 97.75 102 VAL A N 1
ATOM 781 C CA . VAL A 1 102 ? 4.23 18.969 -5.73 1 97.75 102 VAL A CA 1
ATOM 782 C C . VAL A 1 102 ? 4.324 17.781 -6.695 1 97.75 102 VAL A C 1
ATOM 784 O O . VAL A 1 102 ? 4.93 16.766 -6.375 1 97.75 102 VAL A O 1
ATOM 787 N N . PRO A 1 103 ? 3.84 17.938 -7.898 1 97.94 103 PRO A N 1
ATOM 788 C CA . PRO A 1 103 ? 3.74 16.828 -8.844 1 97.94 103 PRO A CA 1
ATOM 789 C C . PRO A 1 103 ? 5.09 16.172 -9.125 1 97.94 103 PRO A C 1
ATOM 791 O O . PRO A 1 103 ? 5.164 14.945 -9.266 1 97.94 103 PRO A O 1
ATOM 794 N N . SER A 1 104 ? 6.09 16.953 -9.219 1 97.88 104 SER A N 1
ATOM 795 C CA . SER A 1 104 ? 7.398 16.359 -9.492 1 97.88 104 SER A CA 1
ATOM 796 C C . SER A 1 104 ? 7.836 15.445 -8.359 1 97.88 104 SER A C 1
ATOM 798 O O . SER A 1 104 ? 8.414 14.383 -8.602 1 97.88 104 SER A O 1
ATOM 800 N N . ARG A 1 105 ? 7.547 15.805 -7.098 1 97.25 105 ARG A N 1
ATOM 801 C CA . ARG A 1 105 ? 7.871 14.969 -5.949 1 97.25 105 ARG A CA 1
ATOM 802 C C . ARG A 1 105 ? 7.004 13.711 -5.926 1 97.25 105 ARG A C 1
ATOM 804 O O . ARG A 1 105 ? 7.492 12.625 -5.617 1 97.25 105 ARG A O 1
ATOM 811 N N . ASP A 1 106 ? 5.758 13.945 -6.25 1 97.25 106 ASP A N 1
ATOM 812 C CA . ASP A 1 106 ? 4.84 12.812 -6.32 1 97.25 106 ASP A CA 1
ATOM 813 C C . ASP A 1 106 ? 5.336 11.766 -7.309 1 97.25 106 ASP A C 1
ATOM 815 O O . ASP A 1 106 ? 5.379 10.57 -6.992 1 97.25 106 ASP A O 1
ATOM 819 N N . GLN A 1 107 ? 5.73 12.25 -8.422 1 97.75 107 GLN A N 1
ATOM 820 C CA . GLN A 1 107 ? 6.219 11.344 -9.453 1 97.75 107 GLN A CA 1
ATOM 821 C C . GLN A 1 107 ? 7.52 10.672 -9.023 1 97.75 107 GLN A C 1
ATOM 823 O O . GLN A 1 107 ? 7.746 9.492 -9.328 1 97.75 107 GLN A O 1
ATOM 828 N N . GLN A 1 108 ? 8.312 11.344 -8.383 1 97.44 108 GLN A N 1
ATOM 829 C CA . GLN A 1 108 ? 9.562 10.789 -7.883 1 97.44 108 GLN A CA 1
ATOM 830 C C . GLN A 1 108 ? 9.297 9.625 -6.93 1 97.44 108 GLN A C 1
ATOM 832 O O . GLN A 1 108 ? 10.008 8.617 -6.961 1 97.44 108 GLN A O 1
ATOM 837 N N . VAL A 1 109 ? 8.359 9.805 -6.039 1 96.75 109 VAL A N 1
ATOM 838 C CA . VAL A 1 109 ? 8 8.75 -5.102 1 96.75 109 VAL A CA 1
ATOM 839 C C . VAL A 1 109 ? 7.566 7.5 -5.871 1 96.75 109 VAL A C 1
ATOM 841 O O . VAL A 1 109 ? 8.008 6.391 -5.566 1 96.75 109 VAL A O 1
ATOM 844 N N . ILE A 1 110 ? 6.754 7.664 -6.859 1 96.88 110 ILE A N 1
ATOM 845 C CA . ILE A 1 110 ? 6.262 6.543 -7.652 1 96.88 110 ILE A CA 1
ATOM 846 C C . ILE A 1 110 ? 7.418 5.898 -8.414 1 96.88 110 ILE A C 1
ATOM 848 O O . ILE A 1 110 ? 7.551 4.672 -8.438 1 96.88 110 ILE A O 1
ATOM 852 N N . ASP A 1 111 ? 8.219 6.699 -9.016 1 96 111 ASP A N 1
ATOM 853 C CA . ASP A 1 111 ? 9.367 6.191 -9.766 1 96 111 ASP A CA 1
ATOM 854 C C . ASP A 1 111 ? 10.305 5.398 -8.859 1 96 111 ASP A C 1
ATOM 856 O O . ASP A 1 111 ? 10.812 4.348 -9.258 1 96 111 ASP A O 1
ATOM 860 N N . ASN A 1 112 ? 10.562 5.922 -7.719 1 95.5 112 ASN A N 1
ATOM 861 C CA . ASN A 1 112 ? 11.406 5.211 -6.762 1 95.5 112 ASN A CA 1
ATOM 862 C C . ASN A 1 112 ? 10.812 3.855 -6.395 1 95.5 112 ASN A C 1
ATOM 864 O O . ASN A 1 112 ? 11.539 2.863 -6.301 1 95.5 112 ASN A O 1
ATOM 868 N N . ALA A 1 113 ? 9.516 3.869 -6.148 1 93.88 113 ALA A N 1
ATOM 869 C CA . ALA A 1 113 ? 8.836 2.619 -5.816 1 93.88 113 ALA A CA 1
ATOM 870 C C . ALA A 1 113 ? 8.984 1.601 -6.945 1 93.88 113 ALA A C 1
ATOM 872 O O . ALA A 1 113 ? 9.258 0.425 -6.695 1 93.88 113 ALA A O 1
ATOM 873 N N . MET A 1 114 ? 8.836 2.033 -8.148 1 93 114 MET A N 1
ATOM 874 C CA . MET A 1 114 ? 8.938 1.151 -9.305 1 93 114 MET A CA 1
ATOM 875 C C . MET A 1 114 ? 10.352 0.595 -9.445 1 93 114 MET A C 1
ATOM 877 O O . MET A 1 114 ? 10.531 -0.591 -9.727 1 93 114 MET A O 1
ATOM 881 N N . ALA A 1 115 ? 11.305 1.432 -9.273 1 93.06 115 ALA A N 1
ATOM 882 C CA . ALA A 1 115 ? 12.695 0.999 -9.328 1 93.06 115 ALA A CA 1
ATOM 883 C C . ALA A 1 115 ? 13 -0.034 -8.25 1 93.06 115 ALA A C 1
ATOM 885 O O . ALA A 1 115 ? 13.625 -1.062 -8.516 1 93.06 115 ALA A O 1
ATOM 886 N N . ASN A 1 116 ? 12.539 0.205 -7.062 1 91.06 116 ASN A N 1
ATOM 887 C CA . ASN A 1 116 ? 12.75 -0.711 -5.945 1 91.06 116 ASN A CA 1
ATOM 888 C C . ASN A 1 116 ? 11.992 -2.021 -6.152 1 91.06 116 ASN A C 1
ATOM 890 O O . ASN A 1 116 ? 12.469 -3.086 -5.75 1 91.06 116 ASN A O 1
ATOM 894 N N . ALA A 1 117 ? 10.828 -1.912 -6.738 1 88 117 ALA A N 1
ATOM 895 C CA . ALA A 1 117 ? 10.039 -3.111 -7.008 1 88 117 ALA A CA 1
ATOM 896 C C . ALA A 1 117 ? 10.828 -4.113 -7.844 1 88 117 ALA A C 1
ATOM 898 O O . ALA A 1 117 ? 10.781 -5.32 -7.586 1 88 117 ALA A O 1
ATOM 899 N N . THR A 1 118 ? 11.453 -3.672 -8.812 1 85.75 118 THR A N 1
ATOM 900 C CA . THR A 1 118 ? 12.289 -4.527 -9.648 1 85.75 118 THR A CA 1
ATOM 901 C C . THR A 1 118 ? 13.383 -5.191 -8.82 1 85.75 118 THR A C 1
ATOM 903 O O . THR A 1 118 ? 13.617 -6.395 -8.945 1 85.75 118 THR A O 1
ATOM 906 N N . ALA A 1 119 ? 13.945 -4.457 -7.891 1 85.62 119 ALA A N 1
ATOM 907 C CA . ALA A 1 119 ? 15.031 -4.957 -7.051 1 85.62 119 ALA A CA 1
ATOM 908 C C . ALA A 1 119 ? 14.531 -6.031 -6.09 1 85.62 119 ALA A C 1
ATOM 910 O O . ALA A 1 119 ? 15.234 -7.004 -5.812 1 85.62 119 ALA A O 1
ATOM 911 N N . PHE A 1 120 ? 13.289 -5.922 -5.645 1 82.69 120 PHE A N 1
ATOM 912 C CA . PHE A 1 120 ? 12.719 -6.82 -4.648 1 82.69 120 PHE A CA 1
ATOM 913 C C . PHE A 1 120 ? 11.898 -7.922 -5.312 1 82.69 120 PHE A C 1
ATOM 915 O O . PHE A 1 120 ? 11.289 -8.75 -4.629 1 82.69 120 PHE A O 1
ATOM 922 N N . HIS A 1 121 ? 11.805 -7.957 -6.641 1 83.75 121 HIS A N 1
ATOM 923 C CA . HIS A 1 121 ? 11.023 -8.93 -7.391 1 83.75 121 HIS A CA 1
ATOM 924 C C . HIS A 1 121 ? 9.539 -8.844 -7.031 1 83.75 121 HIS A C 1
ATOM 926 O O . HIS A 1 121 ? 8.906 -9.859 -6.742 1 83.75 121 HIS A O 1
ATOM 932 N N . LEU A 1 122 ? 9.109 -7.688 -6.902 1 91.5 122 LEU A N 1
ATOM 933 C CA . LEU A 1 122 ? 7.695 -7.348 -6.789 1 91.5 122 LEU A CA 1
ATOM 934 C C . LEU A 1 122 ? 7.113 -6.992 -8.148 1 91.5 122 LEU A C 1
ATOM 936 O O . LEU A 1 122 ? 7.742 -6.273 -8.93 1 91.5 122 LEU A O 1
ATOM 940 N N . PRO A 1 123 ? 5.922 -7.547 -8.383 1 92.81 123 PRO A N 1
ATOM 941 C CA . PRO A 1 123 ? 5.312 -7.125 -9.648 1 92.81 123 PRO A CA 1
ATOM 942 C C . PRO A 1 123 ? 5.211 -5.605 -9.781 1 92.81 123 PRO A C 1
ATOM 944 O O . PRO A 1 123 ? 4.691 -4.941 -8.883 1 92.81 123 PRO A O 1
ATOM 947 N N . GLN A 1 124 ? 5.625 -5.141 -10.891 1 93.5 124 GLN A N 1
ATOM 948 C CA . GLN A 1 124 ? 5.676 -3.699 -11.102 1 93.5 124 GLN A CA 1
ATOM 949 C C . GLN A 1 124 ? 4.273 -3.1 -11.148 1 93.5 124 GLN A C 1
ATOM 951 O O . GLN A 1 124 ? 4.062 -1.964 -10.719 1 93.5 124 GLN A O 1
ATOM 956 N N . THR A 1 125 ? 3.326 -3.879 -11.625 1 95.31 125 THR A N 1
ATOM 957 C CA . THR A 1 125 ? 1.944 -3.414 -11.664 1 95.31 125 THR A CA 1
ATOM 958 C C . THR A 1 125 ? 1.434 -3.131 -10.25 1 95.31 125 THR A C 1
ATOM 960 O O . THR A 1 125 ? 0.73 -2.143 -10.023 1 95.31 125 THR A O 1
ATOM 963 N N . ILE A 1 126 ? 1.81 -3.953 -9.328 1 95.56 126 ILE A N 1
ATOM 964 C CA . ILE A 1 126 ? 1.349 -3.799 -7.953 1 95.56 126 ILE A CA 1
ATOM 965 C C . ILE A 1 126 ? 2.029 -2.592 -7.316 1 95.56 126 ILE A C 1
ATOM 967 O O . ILE A 1 126 ? 1.366 -1.74 -6.719 1 95.56 126 ILE A O 1
ATOM 971 N N . ALA A 1 127 ? 3.328 -2.5 -7.48 1 95.56 127 ALA A N 1
ATOM 972 C CA . ALA A 1 127 ? 4.066 -1.377 -6.91 1 95.56 127 ALA A CA 1
ATOM 973 C C . ALA A 1 127 ? 3.52 -0.046 -7.418 1 95.56 127 ALA A C 1
ATOM 975 O O . ALA A 1 127 ? 3.254 0.865 -6.629 1 95.56 127 ALA A O 1
ATOM 976 N N . LYS A 1 128 ? 3.316 0.029 -8.719 1 97.06 128 LYS A N 1
ATOM 977 C CA . LYS A 1 128 ? 2.832 1.266 -9.328 1 97.06 128 LYS A CA 1
ATOM 978 C C . LYS A 1 128 ? 1.447 1.63 -8.797 1 97.06 128 LYS A C 1
ATOM 980 O O . LYS A 1 128 ? 1.208 2.773 -8.406 1 97.06 128 LYS A O 1
ATOM 985 N N . ALA A 1 129 ? 0.608 0.732 -8.789 1 97.62 129 ALA A N 1
ATOM 986 C CA . ALA A 1 129 ? -0.769 0.996 -8.383 1 97.62 129 ALA A CA 1
ATOM 987 C C . ALA A 1 129 ? -0.833 1.409 -6.914 1 97.62 129 ALA A C 1
ATOM 989 O O . ALA A 1 129 ? -1.548 2.348 -6.559 1 97.62 129 ALA A O 1
ATOM 990 N N . VAL A 1 130 ? -0.125 0.734 -6.102 1 97.12 130 VAL A N 1
ATOM 991 C CA . VAL A 1 130 ? -0.169 0.987 -4.664 1 97.12 130 VAL A CA 1
ATOM 992 C C . VAL A 1 130 ? 0.406 2.369 -4.363 1 97.12 130 VAL A C 1
ATOM 994 O O . VAL A 1 130 ? -0.205 3.158 -3.641 1 97.12 130 VAL A O 1
ATOM 997 N N . PHE A 1 131 ? 1.51 2.688 -4.891 1 97.62 131 PHE A N 1
ATOM 998 C CA . PHE A 1 131 ? 2.133 3.965 -4.566 1 97.62 131 PHE A CA 1
ATOM 999 C C . PHE A 1 131 ? 1.396 5.113 -5.238 1 97.62 131 PHE A C 1
ATOM 1001 O O . PHE A 1 131 ? 1.347 6.227 -4.707 1 97.62 131 PHE A O 1
ATOM 1008 N N . THR A 1 132 ? 0.804 4.859 -6.406 1 98.31 132 THR A N 1
ATOM 1009 C CA . THR A 1 132 ? -0.092 5.852 -6.984 1 98.31 132 THR A CA 1
ATOM 1010 C C . THR A 1 132 ? -1.27 6.125 -6.055 1 98.31 132 THR A C 1
ATOM 1012 O O . THR A 1 132 ? -1.644 7.281 -5.84 1 98.31 132 THR A O 1
ATOM 1015 N N . ALA A 1 133 ? -1.813 5.105 -5.5 1 98.12 133 ALA A N 1
ATOM 1016 C CA . ALA A 1 133 ? -2.916 5.254 -4.555 1 98.12 133 ALA A CA 1
ATOM 1017 C C . ALA A 1 133 ? -2.473 6.031 -3.316 1 98.12 133 ALA A C 1
ATOM 1019 O O . ALA A 1 133 ? -3.203 6.895 -2.824 1 98.12 133 ALA A O 1
ATOM 1020 N N . ILE A 1 134 ? -1.319 5.707 -2.812 1 96.88 134 ILE A N 1
ATOM 1021 C CA . ILE A 1 134 ? -0.78 6.406 -1.65 1 96.88 134 ILE A CA 1
ATOM 1022 C C . ILE A 1 134 ? -0.673 7.898 -1.951 1 96.88 134 ILE A C 1
ATOM 1024 O O . ILE A 1 134 ? -1.17 8.734 -1.187 1 96.88 134 ILE A O 1
ATOM 1028 N N . ILE A 1 135 ? -0.096 8.25 -3.074 1 97.31 135 ILE A N 1
ATOM 1029 C CA . ILE A 1 135 ? 0.122 9.648 -3.436 1 97.31 135 ILE A CA 1
ATOM 1030 C C . ILE A 1 135 ? -1.222 10.344 -3.623 1 97.31 135 ILE A C 1
ATOM 1032 O O . ILE A 1 135 ? -1.451 11.422 -3.066 1 97.31 135 ILE A O 1
ATOM 1036 N N . ASN A 1 136 ? -2.104 9.68 -4.297 1 97.5 136 ASN A N 1
ATOM 1037 C CA . ASN A 1 136 ? -3.383 10.289 -4.648 1 97.5 136 ASN A CA 1
ATOM 1038 C C . ASN A 1 136 ? -4.246 10.539 -3.414 1 97.5 136 ASN A C 1
ATOM 1040 O O . ASN A 1 136 ? -5.176 11.344 -3.455 1 97.5 136 ASN A O 1
ATOM 1044 N N . THR A 1 137 ? -3.963 9.836 -2.379 1 96.75 137 THR A N 1
ATOM 1045 C CA . THR A 1 137 ? -4.77 10.031 -1.179 1 96.75 137 THR A CA 1
ATOM 1046 C C . THR A 1 137 ? -4.004 10.828 -0.13 1 96.75 137 THR A C 1
ATOM 1048 O O . THR A 1 137 ? -4.605 11.5 0.708 1 96.75 137 THR A O 1
ATOM 1051 N N . SER A 1 138 ? -2.684 10.797 -0.159 1 96.12 138 SER A N 1
ATOM 1052 C CA . SER A 1 138 ? -1.896 11.523 0.828 1 96.12 138 SER A CA 1
ATOM 1053 C C . SER A 1 138 ? -1.948 13.031 0.573 1 96.12 138 SER A C 1
ATOM 1055 O O . SER A 1 138 ? -1.974 13.82 1.516 1 96.12 138 SER A O 1
ATOM 1057 N N . VAL A 1 139 ? -1.986 13.422 -0.671 1 96.75 139 VAL A N 1
ATOM 1058 C CA . VAL A 1 139 ? -1.998 14.844 -1.003 1 96.75 139 VAL A CA 1
ATOM 1059 C C . VAL A 1 139 ? -3.293 15.484 -0.504 1 96.75 139 VAL A C 1
ATOM 1061 O O . VAL A 1 139 ? -3.262 16.453 0.259 1 96.75 139 VAL A O 1
ATOM 1064 N N . PRO A 1 140 ? -4.445 14.945 -0.813 1 96.62 140 PRO A N 1
ATOM 1065 C CA . PRO A 1 140 ? -5.672 15.523 -0.251 1 96.62 140 PRO A CA 1
ATOM 1066 C C . PRO A 1 140 ? -5.703 15.461 1.273 1 96.62 140 PRO A C 1
ATOM 1068 O O . PRO A 1 140 ? -6.246 16.359 1.92 1 96.62 140 PRO A O 1
ATOM 1071 N N . PHE A 1 141 ? -5.156 14.43 1.87 1 95.69 141 PHE A N 1
ATOM 1072 C CA . PHE A 1 141 ? -5.086 14.352 3.324 1 95.69 141 PHE A CA 1
ATOM 1073 C C . PHE A 1 141 ? -4.262 15.5 3.895 1 95.69 141 PHE A C 1
ATOM 1075 O O . PHE A 1 141 ? -4.684 16.156 4.844 1 95.69 141 PHE A O 1
ATOM 1082 N N . GLU A 1 142 ? -3.113 15.727 3.309 1 95.5 142 GLU A N 1
ATOM 1083 C CA . GLU A 1 142 ? -2.254 16.812 3.758 1 95.5 142 GLU A CA 1
ATOM 1084 C C . GLU A 1 142 ? -2.939 18.172 3.582 1 95.5 142 GLU A C 1
ATOM 1086 O O . GLU A 1 142 ? -2.818 19.047 4.438 1 95.5 142 GLU A O 1
ATOM 1091 N N . LEU A 1 143 ? -3.629 18.328 2.488 1 95.75 143 LEU A N 1
ATOM 1092 C CA . LEU A 1 143 ? -4.359 19.562 2.262 1 95.75 143 LEU A CA 1
ATOM 1093 C C . LEU A 1 143 ? -5.445 19.766 3.314 1 95.75 143 LEU A C 1
ATOM 1095 O O . LEU A 1 143 ? -5.664 20.875 3.793 1 95.75 143 LEU A O 1
ATOM 1099 N N . CYS A 1 144 ? -6.105 18.672 3.639 1 95.06 144 CYS A N 1
ATOM 1100 C CA . CYS A 1 144 ? -7.117 18.719 4.691 1 95.06 144 CYS A CA 1
ATOM 1101 C C . CYS A 1 144 ? -6.5 19.125 6.023 1 95.06 144 CYS A C 1
ATOM 1103 O O . CYS A 1 144 ? -7.027 20 6.719 1 95.06 144 CYS A O 1
ATOM 1105 N N . VAL A 1 145 ? -5.379 18.516 6.363 1 92.94 145 VAL A N 1
ATOM 1106 C CA . VAL A 1 145 ? -4.672 18.844 7.598 1 92.94 145 VAL A CA 1
ATOM 1107 C C . VAL A 1 145 ? -4.223 20.312 7.57 1 92.94 145 VAL A C 1
ATOM 1109 O O . VAL A 1 145 ? -4.406 21.031 8.547 1 92.94 145 VAL A O 1
ATOM 1112 N N . PHE A 1 146 ? -3.658 20.75 6.453 1 93.56 146 PHE A N 1
ATOM 1113 C CA . PHE A 1 146 ? -3.209 22.125 6.246 1 93.56 146 PHE A CA 1
ATOM 1114 C C . PHE A 1 146 ? -4.344 23.109 6.504 1 93.56 146 PHE A C 1
ATOM 1116 O O . PHE A 1 146 ? -4.184 24.062 7.27 1 93.56 146 PHE A O 1
ATOM 1123 N N . ASP A 1 147 ? -5.438 22.797 5.969 1 92.94 147 ASP A N 1
ATOM 1124 C CA . ASP A 1 147 ? -6.582 23.703 6.051 1 92.94 147 ASP A CA 1
ATOM 1125 C C . ASP A 1 147 ? -7.215 23.672 7.441 1 92.94 147 ASP A C 1
ATOM 1127 O O . ASP A 1 147 ? -7.777 24.656 7.902 1 92.94 147 ASP A O 1
ATOM 1131 N N . SER A 1 148 ? -7.176 22.531 8.07 1 89.69 148 SER A N 1
ATOM 1132 C CA . SER A 1 148 ? -7.793 22.359 9.383 1 89.69 148 SER A CA 1
ATOM 1133 C C . SER A 1 148 ? -7.105 23.219 10.43 1 89.69 148 SER A C 1
ATOM 1135 O O . SER A 1 148 ? -7.73 23.641 11.406 1 89.69 148 SER A O 1
ATOM 1137 N N . PHE A 1 149 ? -5.844 23.453 10.281 1 82.38 149 PHE A N 1
ATOM 1138 C CA . PHE A 1 149 ? -5.105 24.25 11.258 1 82.38 149 PHE A CA 1
ATOM 1139 C C . PHE A 1 149 ? -5.402 25.734 11.078 1 82.38 149 PHE A C 1
ATOM 1141 O O . PHE A 1 149 ? -5.199 26.531 11.992 1 82.38 149 PHE A O 1
ATOM 1148 N N . HIS A 1 150 ? -5.789 26.188 9.945 1 69.25 150 HIS A N 1
ATOM 1149 C CA . HIS A 1 150 ? -6.27 27.547 9.773 1 69.25 150 HIS A CA 1
ATOM 1150 C C . HIS A 1 150 ? -7.602 27.766 10.484 1 69.25 150 HIS A C 1
ATOM 1152 O O . HIS A 1 150 ? -7.824 28.797 11.102 1 69.25 150 HIS A O 1
ATOM 1158 N N . TYR A 1 151 ? -8.438 26.812 10.273 1 58.59 151 TYR A N 1
ATOM 1159 C CA . TYR A 1 151 ? -9.758 26.953 10.875 1 58.59 151 TYR A CA 1
ATOM 1160 C C . TYR A 1 151 ? -9.648 27.156 12.383 1 58.59 151 TYR A C 1
ATOM 1162 O O . TYR A 1 151 ? -10.414 27.922 12.977 1 58.59 151 TYR A O 1
ATOM 1170 N N . ASP A 1 152 ? -8.859 26.422 13.039 1 55 152 ASP A N 1
ATOM 1171 C CA . ASP A 1 152 ? -8.742 26.562 14.484 1 55 152 ASP A CA 1
ATOM 1172 C C . ASP A 1 152 ? -8.148 27.906 14.867 1 55 152 ASP A C 1
ATOM 1174 O O . ASP A 1 152 ? -8.539 28.5 15.875 1 5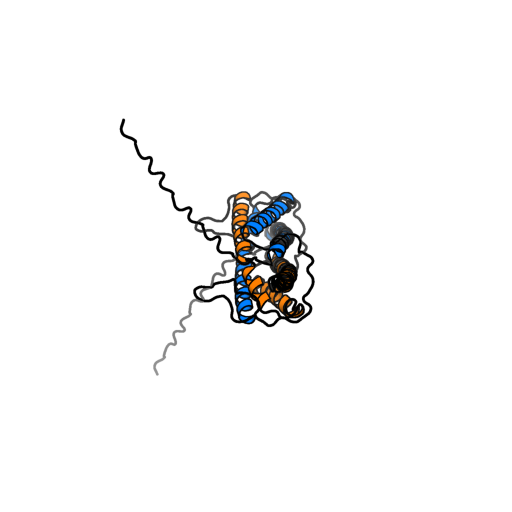5 152 ASP A O 1
ATOM 1178 N N . MET A 1 153 ? -7.09 28.359 14.156 1 50.22 153 MET A N 1
ATOM 1179 C CA . MET A 1 153 ? -6.547 29.641 14.562 1 50.22 153 MET A CA 1
ATOM 1180 C C . MET A 1 153 ? -7.613 30.734 14.477 1 50.22 153 MET A C 1
ATOM 1182 O O . MET A 1 153 ? -7.66 31.625 15.328 1 50.22 153 MET A O 1
ATOM 1186 N N . GLU A 1 154 ? -8.344 30.719 13.477 1 48.03 154 GLU A N 1
ATOM 1187 C CA . GLU A 1 154 ? -9.328 31.797 13.445 1 48.03 154 GLU A CA 1
ATOM 1188 C C . GLU A 1 154 ? -10.422 31.578 14.492 1 48.03 154 GLU A C 1
ATOM 1190 O O . GLU A 1 154 ? -10.914 32.531 15.086 1 48.03 154 GLU A O 1
ATOM 1195 N N . GLY A 1 155 ? -10.883 30.344 14.617 1 45.16 155 GLY A N 1
ATOM 1196 C CA . GLY A 1 155 ? -11.938 30.234 15.609 1 45.16 155 GLY A CA 1
ATOM 1197 C C . GLY A 1 155 ? -11.414 30.234 17.031 1 45.16 155 GLY A C 1
ATOM 1198 O O . GLY A 1 155 ? -12.141 30.594 17.969 1 45.16 155 GLY A O 1
ATOM 1199 N N . GLY A 1 156 ? -10.305 29.562 17.359 1 41.31 156 GLY A N 1
ATOM 1200 C CA . GLY A 1 156 ? -9.867 29.547 18.75 1 41.31 156 GLY A CA 1
ATOM 1201 C C . GLY A 1 156 ? -9.062 30.766 19.141 1 41.31 156 GLY A C 1
ATOM 1202 O O . GLY A 1 156 ? -8.641 30.891 20.297 1 41.31 156 GLY A O 1
ATOM 1203 N N . LYS A 1 157 ? -8.281 31.469 18.516 1 40.25 157 LYS A N 1
ATOM 1204 C CA . LYS A 1 157 ? -7.801 32.719 19.141 1 40.25 157 LYS A CA 1
ATOM 1205 C C . LYS A 1 157 ? -8.961 33.562 19.641 1 40.25 157 LYS A C 1
ATOM 1207 O O . LYS A 1 157 ? -8.984 33.969 20.797 1 40.25 157 LYS A O 1
ATOM 1212 N N . CYS A 1 158 ? -9.219 34.781 18.891 1 37.09 158 CYS A N 1
ATOM 1213 C CA . CYS A 1 158 ? -9.438 36.156 19.312 1 37.09 158 CYS A CA 1
ATOM 1214 C C . CYS A 1 158 ? -10.805 36.312 19.969 1 37.09 158 CYS A C 1
ATOM 1216 O O . CYS A 1 158 ? -11.141 37.375 20.484 1 37.09 158 CYS A O 1
ATOM 1218 N N . LYS A 1 159 ? -11.875 35.5 19.797 1 33.97 159 LYS A N 1
ATOM 1219 C CA . LYS A 1 159 ? -12.953 36.031 20.625 1 33.97 159 LYS A CA 1
ATOM 1220 C C . LYS A 1 159 ? -12.727 35.719 22.094 1 33.97 159 LYS A C 1
ATOM 1222 O O . LYS A 1 159 ? -13.57 36 22.938 1 33.97 159 LYS A O 1
ATOM 1227 N N . ARG A 1 160 ? -11.875 34.844 22.5 1 32.88 160 ARG A N 1
ATOM 1228 C CA . ARG A 1 160 ? -11.789 34.906 23.953 1 32.88 160 ARG A CA 1
ATOM 1229 C C . ARG A 1 160 ? -10.969 36.125 24.391 1 32.88 160 ARG A C 1
ATOM 1231 O O . ARG A 1 160 ? -9.828 35.969 24.828 1 32.88 160 ARG A O 1
ATOM 1238 N N . LYS A 1 161 ? -10.844 37.125 23.672 1 30.17 161 LYS A N 1
ATOM 1239 C CA . LYS A 1 161 ? -10.516 38.375 24.344 1 30.17 161 LYS A CA 1
ATOM 1240 C C . LYS A 1 161 ? -11.375 38.594 25.594 1 30.17 161 LYS A C 1
ATOM 1242 O O . LYS A 1 161 ? -12.422 37.938 25.734 1 30.17 161 LYS A O 1
ATOM 1247 N N . ILE A 1 162 ? -11.602 40.094 26.047 1 23.81 162 ILE A N 1
ATOM 1248 C CA . ILE A 1 162 ? -11.742 41.125 27.062 1 23.81 162 ILE A CA 1
ATOM 1249 C C . ILE A 1 162 ? -13.18 41.188 27.562 1 23.81 162 ILE A C 1
ATOM 1251 O O . ILE A 1 162 ? -14.062 41.719 26.891 1 23.81 162 ILE A O 1
ATOM 1255 N N . LEU A 1 163 ? -14.023 40.062 27.547 1 22.56 163 LEU A N 1
ATOM 1256 C CA . LEU A 1 163 ? -14.859 40.375 28.703 1 22.56 163 LEU A CA 1
ATOM 1257 C C . LEU A 1 163 ? -14.18 39.969 30 1 22.56 163 LEU A C 1
ATOM 1259 O O . LEU A 1 163 ? -13.555 38.906 30.062 1 22.56 163 LEU A O 1
ATOM 1263 N N . MET B 1 1 ? -22.297 -1.761 73.75 1 32.34 1 MET B N 1
ATOM 1264 C CA . MET B 1 1 ? -22.797 -1.162 72.5 1 32.34 1 MET B CA 1
ATOM 1265 C C . MET B 1 1 ? -21.75 -0.274 71.812 1 32.34 1 MET B C 1
ATOM 1267 O O . MET B 1 1 ? -21.562 0.877 72.25 1 32.34 1 MET B O 1
ATOM 1271 N N . LYS B 1 2 ? -20.531 -0.946 71.438 1 41.03 2 LYS B N 1
ATOM 1272 C CA . LYS B 1 2 ? -19.359 -0.328 70.812 1 41.03 2 LYS B CA 1
ATOM 1273 C C . LYS B 1 2 ? -19.719 0.305 69.5 1 41.03 2 LYS B C 1
ATOM 1275 O O . LYS B 1 2 ? -20.344 -0.34 68.625 1 41.03 2 LYS B O 1
ATOM 1280 N N . LEU B 1 3 ? -19.859 1.644 69.5 1 40.53 3 LEU B N 1
ATOM 1281 C CA . LEU B 1 3 ? -20.047 2.498 68.312 1 40.53 3 LEU B CA 1
ATOM 1282 C C . LEU B 1 3 ? -18.891 2.311 67.312 1 40.53 3 LEU B C 1
ATOM 1284 O O . LEU B 1 3 ? -17.75 2.609 67.625 1 40.53 3 LEU B O 1
ATOM 1288 N N . GLN B 1 4 ? -18.922 1.299 66.438 1 43.25 4 GLN B N 1
ATOM 1289 C CA . GLN B 1 4 ? -18 1.103 65.375 1 43.25 4 GLN B CA 1
ATOM 1290 C C . GLN B 1 4 ? -18.047 2.273 64.375 1 43.25 4 GLN B C 1
ATOM 1292 O O . GLN B 1 4 ? -19.094 2.562 63.812 1 43.25 4 GLN B O 1
ATOM 1297 N N . TYR B 1 5 ? -17.203 3.326 64.625 1 41.38 5 TYR B N 1
ATOM 1298 C CA . TYR B 1 5 ? -17.016 4.426 63.688 1 41.38 5 TYR B CA 1
ATOM 1299 C C . TYR B 1 5 ? -16.578 3.902 62.312 1 41.38 5 TYR B C 1
ATOM 1301 O O . TYR B 1 5 ? -15.609 3.148 62.219 1 41.38 5 TYR B O 1
ATOM 1309 N N . PHE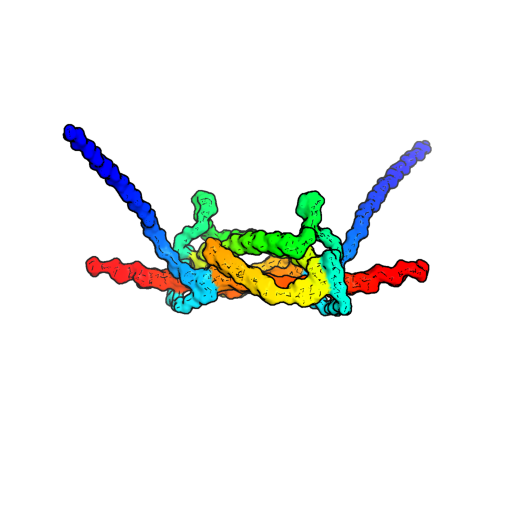 B 1 6 ? -17.531 3.715 61.406 1 46.88 6 PHE B N 1
ATOM 1310 C CA . PHE B 1 6 ? -17.234 3.479 60 1 46.88 6 PHE B CA 1
ATOM 1311 C C . PHE B 1 6 ? -16.422 4.625 59.406 1 46.88 6 PHE B C 1
ATOM 1313 O O . PHE B 1 6 ? -16.891 5.762 59.344 1 46.88 6 PHE B O 1
ATOM 1320 N N . LEU B 1 7 ? -15.078 4.609 59.531 1 47.06 7 LEU B N 1
ATOM 1321 C CA . LEU B 1 7 ? -14.242 5.555 58.781 1 47.06 7 LEU B CA 1
ATOM 1322 C C . LEU B 1 7 ? -14.461 5.43 57.281 1 47.06 7 LEU B C 1
ATOM 1324 O O . LEU B 1 7 ? -14.188 4.379 56.688 1 47.06 7 LEU B O 1
ATOM 1328 N N . VAL B 1 8 ? -15.484 6.113 56.75 1 47.62 8 VAL B N 1
ATOM 1329 C CA . VAL B 1 8 ? -15.609 6.289 55.312 1 47.62 8 VAL B CA 1
ATOM 1330 C C . VAL B 1 8 ? -14.32 6.887 54.75 1 47.62 8 VAL B C 1
ATOM 1332 O O . VAL B 1 8 ? -13.953 8.008 55.094 1 47.62 8 VAL B O 1
ATOM 1335 N N . GLY B 1 9 ? -13.266 6.07 54.562 1 44.81 9 GLY B N 1
ATOM 1336 C CA . GLY B 1 9 ? -12.102 6.535 53.844 1 44.81 9 GLY B CA 1
ATOM 1337 C C . GLY B 1 9 ? -12.461 7.211 52.531 1 44.81 9 GLY B C 1
ATOM 1338 O O . GLY B 1 9 ? -13.102 6.605 51.656 1 44.81 9 GLY B O 1
ATOM 1339 N N . LEU B 1 10 ? -12.648 8.562 52.562 1 50.12 10 LEU B N 1
ATOM 1340 C CA . LEU B 1 10 ? -12.742 9.305 51.281 1 50.12 10 LEU B CA 1
ATOM 1341 C C . LEU B 1 10 ? -11.555 9 50.406 1 50.12 10 LEU B C 1
ATOM 1343 O O . LEU B 1 10 ? -10.406 9.305 50.75 1 50.12 10 LEU B O 1
ATOM 1347 N N . ALA B 1 11 ? -11.625 7.969 49.625 1 51.06 11 ALA B N 1
ATOM 1348 C CA . ALA B 1 11 ? -10.609 7.828 48.562 1 51.06 11 ALA B CA 1
ATOM 1349 C C . ALA B 1 11 ? -10.477 9.117 47.75 1 51.06 11 ALA B C 1
ATOM 1351 O O . ALA B 1 11 ? -11.484 9.727 47.375 1 51.06 11 ALA B O 1
ATOM 1352 N N . PRO B 1 12 ? -9.289 9.781 47.906 1 51.06 12 PRO B N 1
ATOM 1353 C CA . PRO B 1 12 ? -9.172 10.898 46.969 1 51.06 12 PRO B CA 1
ATOM 1354 C C . PRO B 1 12 ? -9.484 10.492 45.531 1 51.06 12 PRO B C 1
ATOM 1356 O O . PRO B 1 12 ? -9.094 9.406 45.062 1 51.06 12 PRO B O 1
ATOM 1359 N N . PHE B 1 13 ? -10.695 10.961 45 1 50.94 13 PHE B N 1
ATOM 1360 C CA . PHE B 1 13 ? -10.852 10.914 43.562 1 50.94 13 PHE B CA 1
ATOM 1361 C C . PHE B 1 13 ? -9.609 11.453 42.875 1 50.94 13 PHE B C 1
ATOM 1363 O O . PHE B 1 13 ? -9.273 12.633 43 1 50.94 13 PHE B O 1
ATOM 1370 N N . LEU B 1 14 ? -8.625 10.656 42.625 1 44.94 14 LEU B N 1
ATOM 1371 C CA . LEU B 1 14 ? -7.629 11.07 41.656 1 44.94 14 LEU B CA 1
ATOM 1372 C C . LEU B 1 14 ? -8.297 11.688 40.438 1 44.94 14 LEU B C 1
ATOM 1374 O O . LEU B 1 14 ? -9.047 11.016 39.719 1 44.94 14 LEU B O 1
ATOM 1378 N N . HIS B 1 15 ? -8.562 12.984 40.5 1 46.5 15 HIS B N 1
ATOM 1379 C CA . HIS B 1 15 ? -8.773 13.648 39.219 1 46.5 15 HIS B CA 1
ATOM 1380 C C . HIS B 1 15 ? -7.711 13.242 38.219 1 46.5 15 HIS B C 1
ATOM 1382 O O . HIS B 1 15 ? -6.523 13.516 38.406 1 46.5 15 HIS B O 1
ATOM 1388 N N . SER B 1 16 ? -7.922 12.133 37.594 1 44.88 16 SER B N 1
ATOM 1389 C CA . SER B 1 16 ? -7.156 12.031 36.344 1 44.88 16 SER B CA 1
ATOM 1390 C C . SER B 1 16 ? -7.129 13.359 35.594 1 44.88 16 SER B C 1
ATOM 1392 O O . SER B 1 16 ? -8.18 13.914 35.25 1 44.88 16 SER B O 1
ATOM 1394 N N . SER B 1 17 ? -6.277 14.234 35.906 1 40.38 17 SER B N 1
ATOM 1395 C CA . SER B 1 17 ? -6.012 15.32 34.969 1 40.38 17 SER B CA 1
ATOM 1396 C C . SER B 1 17 ? -6.152 14.852 33.531 1 40.38 17 SER B C 1
ATOM 1398 O O . SER B 1 17 ? -5.328 14.078 33.031 1 40.38 17 SER B O 1
ATOM 1400 N N . LEU B 1 18 ? -7.363 14.648 33.094 1 41.22 18 LEU B N 1
ATOM 1401 C CA . LEU B 1 18 ? -7.453 14.734 31.641 1 41.22 18 LEU B CA 1
ATOM 1402 C C . LEU B 1 18 ? -6.516 15.812 31.109 1 41.22 18 LEU B C 1
ATOM 1404 O O . LEU B 1 18 ? -6.734 17 31.328 1 41.22 18 LEU B O 1
ATOM 1408 N N . ALA B 1 19 ? -5.254 15.641 31.25 1 42.69 19 ALA B N 1
ATOM 1409 C CA . ALA B 1 19 ? -4.379 16.547 30.5 1 42.69 19 ALA B CA 1
ATOM 1410 C C . ALA B 1 19 ? -5.098 17.109 29.281 1 42.69 19 ALA B C 1
ATOM 1412 O O . ALA B 1 19 ? -5.734 16.375 28.516 1 42.69 19 ALA B O 1
ATOM 1413 N N . ASN B 1 20 ? -5.688 18.281 29.219 1 44.56 20 ASN B N 1
ATOM 1414 C CA . ASN B 1 20 ? -6.242 19.125 28.172 1 44.56 20 ASN B CA 1
ATOM 1415 C C . ASN B 1 20 ? -5.496 18.938 26.859 1 44.56 20 ASN B C 1
ATOM 1417 O O . ASN B 1 20 ? -4.512 19.625 26.594 1 44.56 20 ASN B O 1
ATOM 1421 N N . SER B 1 21 ? -5.293 17.703 26.438 1 53.69 21 SER B N 1
ATOM 1422 C CA . SER B 1 21 ? -4.629 17.5 25.156 1 53.69 21 SER B CA 1
ATOM 1423 C C . SER B 1 21 ? -5.234 18.406 24.078 1 53.69 21 SER B C 1
ATOM 1425 O O . SER B 1 21 ? -6.449 18.594 24.031 1 53.69 21 SER B O 1
ATOM 1427 N N . LYS B 1 22 ? -4.555 19.391 23.688 1 60.66 22 LYS B N 1
ATOM 1428 C CA . LYS B 1 22 ? -4.973 20.297 22.625 1 60.66 22 LYS B CA 1
ATOM 1429 C C . LYS B 1 22 ? -5.762 19.562 21.547 1 60.66 22 LYS B C 1
ATOM 1431 O O . LYS B 1 22 ? -5.387 18.453 21.141 1 60.66 22 LYS B O 1
ATOM 1436 N N . PRO B 1 23 ? -6.941 20.016 21.297 1 72.06 23 PRO B N 1
ATOM 1437 C CA . PRO B 1 23 ? -7.738 19.375 20.234 1 72.06 23 PRO B CA 1
ATOM 1438 C C . PRO B 1 23 ? -6.949 19.172 18.953 1 72.06 23 PRO B C 1
ATOM 1440 O O . PRO B 1 23 ? -6.121 20.016 18.594 1 72.06 23 PRO B O 1
ATOM 1443 N N . ASP B 1 24 ? -6.953 18.016 18.5 1 80.5 24 ASP B N 1
ATOM 1444 C CA . ASP B 1 24 ? -6.367 17.75 17.188 1 80.5 24 ASP B CA 1
ATOM 1445 C C . ASP B 1 24 ? -7.281 18.25 16.062 1 80.5 24 ASP B C 1
ATOM 1447 O O . ASP B 1 24 ? -8.297 17.609 15.773 1 80.5 24 ASP B O 1
ATOM 1451 N N . PHE B 1 25 ? -6.992 19.312 15.43 1 82.69 25 PHE B N 1
ATOM 1452 C CA . PHE B 1 25 ? -7.805 19.984 14.414 1 82.69 25 PHE B CA 1
ATOM 1453 C C . PHE B 1 25 ? -7.957 19.109 13.18 1 82.69 25 PHE B C 1
ATOM 1455 O O . PHE B 1 25 ? -8.875 19.297 12.375 1 82.69 25 PHE B O 1
ATOM 1462 N N . ALA B 1 26 ? -7.078 18.188 13.109 1 88.12 26 ALA B N 1
ATOM 1463 C CA . ALA B 1 26 ? -7.055 17.406 11.875 1 88.12 26 ALA B CA 1
ATOM 1464 C C . ALA B 1 26 ? -7.855 16.109 12.039 1 88.12 26 ALA B C 1
ATOM 1466 O O . ALA B 1 26 ? -7.918 15.297 11.117 1 88.12 26 ALA B O 1
ATOM 1467 N N . THR B 1 27 ? -8.523 15.898 13.133 1 88.56 27 THR B N 1
ATOM 1468 C CA . THR B 1 27 ? -9.211 14.648 13.43 1 88.56 27 THR B CA 1
ATOM 1469 C C . THR B 1 27 ? -10.195 14.289 12.32 1 88.56 27 THR B C 1
ATOM 1471 O O . THR B 1 27 ? -10.297 13.133 11.922 1 88.56 27 THR B O 1
ATOM 1474 N N . ALA B 1 28 ? -10.875 15.312 11.773 1 90.81 28 ALA B N 1
ATOM 1475 C CA . ALA B 1 28 ? -11.898 15.078 10.758 1 90.81 28 ALA B CA 1
ATOM 1476 C C . ALA B 1 28 ? -11.266 14.578 9.461 1 90.81 28 ALA B C 1
ATOM 1478 O O . ALA B 1 28 ? -11.945 13.961 8.633 1 90.81 28 ALA B O 1
ATOM 1479 N N . CYS B 1 29 ? -10.023 14.805 9.289 1 93.56 29 CYS B N 1
ATOM 1480 C CA . CYS B 1 29 ? -9.328 14.422 8.062 1 93.56 29 CYS B CA 1
ATOM 1481 C C . CYS B 1 29 ? -9.031 12.93 8.047 1 93.56 29 CYS B C 1
ATOM 1483 O O . CYS B 1 29 ? -8.602 12.391 7.023 1 93.56 29 CYS B O 1
ATOM 1485 N N . TYR B 1 30 ? -9.312 12.203 9.07 1 91.62 30 TYR B N 1
ATOM 1486 C CA . TYR B 1 30 ? -8.977 10.789 9.172 1 91.62 30 TYR B CA 1
ATOM 1487 C C . TYR B 1 30 ? -10.172 9.922 8.82 1 91.62 30 TYR B C 1
ATOM 1489 O O . TYR B 1 30 ? -10.078 8.688 8.812 1 91.62 30 TYR B O 1
ATOM 1497 N N . GLY B 1 31 ? -11.273 10.555 8.492 1 91.06 31 GLY B N 1
ATOM 1498 C CA . GLY B 1 31 ? -12.492 9.844 8.141 1 91.06 31 GLY B CA 1
ATOM 1499 C C . GLY B 1 31 ? -12.539 9.414 6.691 1 91.06 31 GLY B C 1
ATOM 1500 O O . GLY B 1 31 ? -11.594 9.656 5.934 1 91.06 31 GLY B O 1
ATOM 1501 N N . GLU B 1 32 ? -13.562 8.758 6.305 1 91.19 32 GLU B N 1
ATOM 1502 C CA . GLU B 1 32 ? -13.727 8.203 4.965 1 91.19 32 GLU B CA 1
ATOM 1503 C C . GLU B 1 32 ? -14.016 9.305 3.945 1 91.19 32 GLU B C 1
ATOM 1505 O O . GLU B 1 32 ? -13.773 9.125 2.75 1 91.19 32 GLU B O 1
ATOM 1510 N N . VAL B 1 33 ? -14.562 10.336 4.418 1 92.94 33 VAL B N 1
ATOM 1511 C CA . VAL B 1 33 ? -14.859 11.5 3.588 1 92.94 33 VAL B CA 1
ATOM 1512 C C . VAL B 1 33 ? -14.172 12.734 4.16 1 92.94 33 VAL B C 1
ATOM 1514 O O . VAL B 1 33 ? -14.336 13.055 5.34 1 92.94 33 VAL B O 1
ATOM 1517 N N . LEU B 1 34 ? -13.352 13.328 3.324 1 94.81 34 LEU B N 1
ATOM 1518 C CA . LEU B 1 34 ? -12.672 14.531 3.775 1 94.81 34 LEU B CA 1
ATOM 1519 C C . LEU B 1 34 ? -13.633 15.711 3.846 1 94.81 34 LEU B C 1
ATOM 1521 O O . LEU B 1 34 ? -14.477 15.883 2.963 1 94.81 34 LEU B O 1
ATOM 1525 N N . PRO B 1 35 ? -13.477 16.438 4.918 1 92.19 35 PRO B N 1
ATOM 1526 C CA . PRO B 1 35 ? -14.328 17.625 5 1 92.19 35 PRO B CA 1
ATOM 1527 C C . PRO B 1 35 ? -13.938 18.703 3.988 1 92.19 35 PRO B C 1
ATOM 1529 O O . PRO B 1 35 ? -12.797 18.719 3.518 1 92.19 35 PRO B O 1
ATOM 1532 N N . ASN B 1 36 ? -14.898 19.469 3.646 1 88.25 36 ASN B N 1
ATOM 1533 C CA . ASN B 1 36 ? -14.641 20.656 2.838 1 88.25 36 ASN B CA 1
ATOM 1534 C C . ASN B 1 36 ? -14.211 21.844 3.701 1 88.25 36 ASN B C 1
ATOM 1536 O O . ASN B 1 36 ? -15.047 22.469 4.352 1 88.25 36 ASN B O 1
ATOM 1540 N N . LEU B 1 37 ? -12.953 22.109 3.703 1 87.62 37 LEU B N 1
ATOM 1541 C CA . LEU B 1 37 ? -12.414 23.188 4.527 1 87.62 37 LEU B CA 1
ATOM 1542 C C . LEU B 1 37 ? -11.891 24.328 3.662 1 87.62 37 LEU B C 1
ATOM 1544 O O . LEU B 1 37 ? -11.305 24.078 2.604 1 87.62 37 LEU B O 1
ATOM 1548 N N . PRO B 1 38 ? -12.156 25.5 4.125 1 85.12 38 PRO B N 1
ATOM 1549 C CA . PRO B 1 38 ? -11.609 26.609 3.354 1 85.12 38 PRO B CA 1
ATOM 1550 C C . PRO B 1 38 ? -10.094 26.703 3.436 1 85.12 38 PRO B C 1
ATOM 1552 O O . PRO B 1 38 ? -9.508 26.422 4.484 1 85.12 38 PRO B O 1
ATOM 1555 N N . ALA B 1 39 ? -9.547 27.156 2.332 1 84.94 39 ALA B N 1
ATOM 1556 C CA . ALA B 1 39 ? -8.109 27.391 2.303 1 84.94 39 ALA B CA 1
ATOM 1557 C C . ALA B 1 39 ? -7.738 28.641 3.086 1 84.94 39 ALA B C 1
ATOM 1559 O O . ALA B 1 39 ? -8.5 29.609 3.105 1 84.94 39 ALA B O 1
ATOM 1560 N N . PRO B 1 40 ? -6.598 28.562 3.721 1 82.94 40 PRO B N 1
ATOM 1561 C CA . PRO B 1 40 ? -6.156 29.797 4.375 1 82.94 40 PRO B CA 1
ATOM 1562 C C . PRO B 1 40 ? -5.836 30.906 3.381 1 82.94 40 PRO B C 1
ATOM 1564 O O . PRO B 1 40 ? -5.328 30.641 2.291 1 82.94 40 PRO B O 1
ATOM 1567 N N . PRO B 1 41 ? -6.145 32.031 3.801 1 77.88 41 PRO B N 1
ATOM 1568 C CA . PRO B 1 41 ? -5.945 33.156 2.881 1 77.88 41 PRO B CA 1
ATOM 1569 C C . PRO B 1 41 ? -4.473 33.531 2.719 1 77.88 41 PRO B C 1
ATOM 1571 O O . PRO B 1 41 ? -4.086 34.125 1.699 1 77.88 41 PRO B O 1
ATOM 1574 N N . GLU B 1 42 ? -3.592 33.312 3.73 1 83.06 42 GLU B N 1
ATOM 1575 C CA . GLU B 1 42 ? -2.189 33.719 3.688 1 83.06 42 GLU B CA 1
ATOM 1576 C C . GLU B 1 42 ? -1.261 32.5 3.766 1 83.06 42 GLU B C 1
ATOM 1578 O O . GLU B 1 42 ? -1.662 31.438 4.23 1 83.06 42 GLU B O 1
ATOM 1583 N N . ASN B 1 43 ? -0.042 32.75 3.26 1 90.31 43 ASN B N 1
ATOM 1584 C CA . ASN B 1 43 ? 1.007 31.75 3.416 1 90.31 43 ASN B CA 1
ATOM 1585 C C . ASN B 1 43 ? 1.336 31.516 4.887 1 90.31 43 ASN B C 1
ATOM 1587 O O . ASN B 1 43 ? 1.338 32.438 5.688 1 90.31 43 ASN B O 1
ATOM 1591 N N . ARG B 1 44 ? 1.673 30.281 5.168 1 90.56 44 ARG B N 1
ATOM 1592 C CA . ARG B 1 44 ? 2.086 29.969 6.531 1 90.56 44 ARG B CA 1
ATOM 1593 C C . ARG B 1 44 ? 3.6 30.078 6.684 1 90.56 44 ARG B C 1
ATOM 1595 O O . ARG B 1 44 ? 4.348 29.766 5.762 1 90.56 44 ARG B O 1
ATOM 1602 N N . THR B 1 45 ? 3.932 30.594 7.84 1 92 45 THR B N 1
ATOM 1603 C CA . THR B 1 45 ? 5.34 30.5 8.203 1 92 45 THR B CA 1
ATOM 1604 C C . THR B 1 45 ? 5.699 29.078 8.648 1 92 45 THR B C 1
ATOM 1606 O O . THR B 1 45 ? 5.043 28.516 9.523 1 92 45 THR B O 1
ATOM 1609 N N . ILE B 1 46 ? 6.766 28.531 8.102 1 92.44 46 ILE B N 1
ATOM 1610 C CA . ILE B 1 46 ? 7.102 27.125 8.383 1 92.44 46 ILE B CA 1
ATOM 1611 C C . ILE B 1 46 ? 8.273 27.062 9.352 1 92.44 46 ILE B C 1
ATOM 1613 O O . ILE B 1 46 ? 9.125 27.969 9.375 1 92.44 46 ILE B O 1
ATOM 1617 N N . PRO B 1 47 ? 8.336 26.062 10.242 1 90.88 47 PRO B N 1
ATOM 1618 C CA . PRO B 1 47 ? 7.285 25.062 10.453 1 90.88 47 PRO B CA 1
ATOM 1619 C C . PRO B 1 47 ? 6.156 25.578 11.344 1 90.88 47 PRO B C 1
ATOM 1621 O O . PRO B 1 47 ? 6.391 26.375 12.25 1 90.88 47 PRO B O 1
ATOM 1624 N N . TRP B 1 48 ? 4.992 25.266 11.055 1 89.12 48 TRP B N 1
ATOM 1625 C CA . TRP B 1 48 ? 3.857 25.609 11.906 1 89.12 48 TRP B CA 1
ATOM 1626 C C . TRP B 1 48 ? 3.4 24.391 12.719 1 89.12 48 TRP B C 1
ATOM 1628 O O . TRP B 1 48 ? 3.854 23.266 12.477 1 89.12 48 TRP B O 1
ATOM 1638 N N . GLY B 1 49 ? 2.607 24.578 13.695 1 82.81 49 GLY B N 1
ATOM 1639 C CA . GLY B 1 49 ? 2.125 23.484 14.539 1 82.81 49 GLY B CA 1
ATOM 1640 C C . GLY B 1 49 ? 3.209 22.891 15.414 1 82.81 49 GLY B C 1
ATOM 1641 O O . GLY B 1 49 ? 4.34 23.375 15.438 1 82.81 49 GLY B O 1
ATOM 1642 N N . SER B 1 50 ? 2.811 21.828 16.141 1 81.25 50 SER B N 1
ATOM 1643 C CA . SER B 1 50 ? 3.742 21.156 17.047 1 81.25 50 SER B CA 1
ATOM 1644 C C . SER B 1 50 ? 4.152 19.797 16.5 1 81.25 50 SER B C 1
ATOM 1646 O O . SER B 1 50 ? 3.328 19.078 15.93 1 81.25 50 SER B O 1
ATOM 1648 N N . PRO B 1 51 ? 5.414 19.469 16.641 1 80.94 51 PRO B N 1
ATOM 1649 C CA . PRO B 1 51 ? 5.84 18.141 16.203 1 80.94 51 PRO B CA 1
ATOM 1650 C C . PRO B 1 51 ? 5.09 17.016 16.922 1 80.94 51 PRO B C 1
ATOM 1652 O O . PRO B 1 51 ? 4.797 17.125 18.125 1 80.94 51 PRO B O 1
ATOM 1655 N N . ARG B 1 52 ? 4.773 16.016 16.203 1 74.06 52 ARG B N 1
ATOM 1656 C CA . ARG B 1 52 ? 3.988 14.93 16.781 1 74.06 52 ARG B CA 1
ATOM 1657 C C . ARG B 1 52 ? 4.82 13.656 16.891 1 74.06 52 ARG B C 1
ATOM 1659 O O . ARG B 1 52 ? 4.449 12.727 17.625 1 74.06 52 ARG B O 1
ATOM 1666 N N . ILE B 1 53 ? 5.82 13.531 16.094 1 68.25 53 ILE B N 1
ATOM 1667 C CA . ILE B 1 53 ? 6.645 12.328 16.156 1 68.25 53 ILE B CA 1
ATOM 1668 C C . ILE B 1 53 ? 7.863 12.578 17.031 1 68.25 53 ILE B C 1
ATOM 1670 O O . ILE B 1 53 ? 8.578 13.562 16.844 1 68.25 53 ILE B O 1
ATOM 1674 N N . VAL B 1 54 ? 7.852 11.727 18.125 1 60.06 54 VAL B N 1
ATOM 1675 C CA . VAL B 1 54 ? 9.008 11.797 19.016 1 60.06 54 VAL B CA 1
ATOM 1676 C C . VAL B 1 54 ? 9.891 10.562 18.812 1 60.06 54 VAL B C 1
ATOM 1678 O O . VAL B 1 54 ? 9.398 9.438 18.797 1 60.06 54 VAL B O 1
ATOM 1681 N N . ASN B 1 55 ? 10.891 10.75 18.047 1 56.56 55 ASN B N 1
ATOM 1682 C CA . ASN B 1 55 ? 11.906 9.703 17.969 1 56.56 55 ASN B CA 1
ATOM 1683 C C . ASN B 1 55 ? 12.969 9.883 19.047 1 56.56 55 ASN B C 1
ATOM 1685 O O . ASN B 1 55 ? 13.875 10.703 18.891 1 56.56 55 ASN B O 1
ATOM 1689 N N . GLY B 1 56 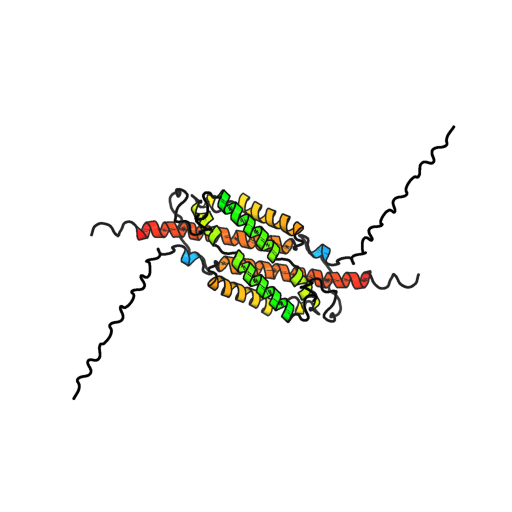? 12.938 8.961 20.031 1 56.75 56 GLY B N 1
ATOM 1690 C CA . GLY B 1 56 ? 13.844 9.141 21.156 1 56.75 56 GLY B CA 1
ATOM 1691 C C . GLY B 1 56 ? 13.656 10.461 21.875 1 56.75 56 GLY B C 1
ATOM 1692 O O . GLY B 1 56 ? 12.539 10.805 22.281 1 56.75 56 GLY B O 1
ATOM 1693 N N . SER B 1 57 ? 14.75 11.164 22.156 1 56.47 57 SER B N 1
ATOM 1694 C CA . SER B 1 57 ? 14.797 12.438 22.875 1 56.47 57 SER B CA 1
ATOM 1695 C C . SER B 1 57 ? 14.508 13.609 21.938 1 56.47 57 SER B C 1
ATOM 1697 O O . SER B 1 57 ? 14.484 14.766 22.359 1 56.47 57 SER B O 1
ATOM 1699 N N . THR B 1 58 ? 14.391 13.18 20.625 1 57 58 THR B N 1
ATOM 1700 C CA . THR B 1 58 ? 14.234 14.297 19.703 1 57 58 THR B CA 1
ATOM 1701 C C . THR B 1 58 ? 12.922 14.188 18.938 1 57 58 THR B C 1
ATOM 1703 O O . THR B 1 58 ? 12.422 13.086 18.703 1 57 58 THR B O 1
ATOM 1706 N N . THR B 1 59 ? 12.266 15.242 18.922 1 64.81 59 THR B N 1
ATOM 1707 C CA . THR B 1 59 ? 11.07 15.375 18.109 1 64.81 59 THR B CA 1
ATOM 1708 C C . THR B 1 59 ? 11.43 15.352 16.625 1 64.81 59 THR B C 1
ATOM 1710 O O . THR B 1 59 ? 12.547 15.703 16.25 1 64.81 59 THR B O 1
ATOM 1713 N N . CYS B 1 60 ? 10.609 14.516 16.141 1 69.5 60 CYS B N 1
ATOM 1714 C CA . CYS B 1 60 ? 10.914 14.438 14.711 1 69.5 60 CYS B CA 1
ATOM 1715 C C . CYS B 1 60 ? 10.781 15.797 14.047 1 69.5 60 CYS B C 1
ATOM 1717 O O . CYS B 1 60 ? 9.812 16.516 14.289 1 69.5 60 CYS B O 1
ATOM 1719 N N . CYS B 1 61 ? 11.742 16.141 13.273 1 77.81 61 CYS B N 1
ATOM 1720 C CA . CYS B 1 61 ? 12.367 16.547 12.016 1 77.81 61 CYS B CA 1
ATOM 1721 C C . CYS B 1 61 ? 12.633 18.047 11.992 1 77.81 61 CYS B C 1
ATOM 1723 O O . CYS B 1 61 ? 11.781 18.844 12.414 1 77.81 61 CYS B O 1
ATOM 1725 N N . SER B 1 62 ? 13.75 18.406 11.492 1 84.94 62 SER B N 1
ATOM 1726 C CA . SER B 1 62 ? 14.156 19.797 11.453 1 84.94 62 SER B CA 1
ATOM 1727 C C . SER B 1 62 ? 13.875 20.422 10.086 1 84.94 62 SER B C 1
ATOM 1729 O O . SER B 1 62 ? 13.984 21.641 9.914 1 84.94 62 SER B O 1
ATOM 1731 N N . SER B 1 63 ? 13.492 19.547 9.172 1 91.62 63 SER B N 1
ATOM 1732 C CA . SER B 1 63 ? 13.234 20.047 7.82 1 91.62 63 SER B CA 1
ATOM 1733 C C . SER B 1 63 ? 12.336 19.094 7.043 1 91.62 63 SER B C 1
ATOM 1735 O O . SER B 1 63 ? 12.172 17.922 7.43 1 91.62 63 SER B O 1
ATOM 1737 N N . LEU B 1 64 ? 11.797 19.625 5.988 1 94.69 64 LEU B N 1
ATOM 1738 C CA . LEU B 1 64 ? 11.008 18.797 5.086 1 94.69 64 LEU B CA 1
ATOM 1739 C C . LEU B 1 64 ? 11.867 17.672 4.5 1 94.69 64 LEU B C 1
ATOM 1741 O O . LEU B 1 64 ? 11.398 16.547 4.348 1 94.69 64 LEU B O 1
ATOM 1745 N N . ASP B 1 65 ? 13.094 18.016 4.238 1 94.31 65 ASP B N 1
ATOM 1746 C CA . ASP B 1 65 ? 13.992 17.016 3.672 1 94.31 65 ASP B CA 1
ATOM 1747 C C . ASP B 1 65 ? 14.188 15.844 4.633 1 94.31 65 ASP B C 1
ATOM 1749 O O . ASP B 1 65 ? 14.227 14.688 4.207 1 94.31 65 ASP B O 1
ATOM 1753 N N . GLU B 1 66 ? 14.273 16.172 5.848 1 91.19 66 GLU B N 1
ATOM 1754 C CA . GLU B 1 66 ? 14.414 15.109 6.848 1 91.19 66 GLU B CA 1
ATOM 1755 C C . GLU B 1 66 ? 13.164 14.242 6.91 1 91.19 66 GLU B C 1
ATOM 1757 O O . GLU B 1 66 ? 13.25 13.023 7.035 1 91.19 66 GLU B O 1
ATOM 1762 N N . VAL B 1 67 ? 12.016 14.852 6.871 1 92.19 67 VAL B N 1
ATOM 1763 C CA . VAL B 1 67 ? 10.766 14.109 6.863 1 92.19 67 VAL B CA 1
ATOM 1764 C C . VAL B 1 67 ? 10.711 13.188 5.645 1 92.19 67 VAL B C 1
ATOM 1766 O O . VAL B 1 67 ? 10.375 12.008 5.766 1 92.19 67 VAL B O 1
ATOM 1769 N N . ARG B 1 68 ? 11.141 13.719 4.535 1 92.81 68 ARG B N 1
ATOM 1770 C CA . ARG B 1 68 ? 11.102 12.961 3.289 1 92.81 68 ARG B CA 1
ATOM 1771 C C . ARG B 1 68 ? 12.047 11.766 3.342 1 92.81 68 ARG B C 1
ATOM 1773 O O . ARG B 1 68 ? 11.734 10.695 2.824 1 92.81 68 ARG B O 1
ATOM 1780 N N . THR B 1 69 ? 13.141 11.961 3.969 1 91.19 69 THR B N 1
ATOM 1781 C CA . THR B 1 69 ? 14.062 10.852 4.148 1 91.19 69 THR B CA 1
ATOM 1782 C C . THR B 1 69 ? 13.414 9.734 4.961 1 91.19 69 THR B C 1
ATOM 1784 O O . THR B 1 69 ? 13.57 8.555 4.641 1 91.19 69 THR B O 1
ATOM 1787 N N . GLY B 1 70 ? 12.695 10.133 5.984 1 89.06 70 GLY B N 1
ATOM 1788 C CA . GLY B 1 70 ? 11.953 9.156 6.77 1 89.06 70 GLY B CA 1
ATOM 1789 C C . GLY B 1 70 ? 10.875 8.445 5.977 1 89.06 70 GLY B C 1
ATOM 1790 O O . GLY B 1 70 ? 10.711 7.23 6.094 1 89.06 70 GLY B O 1
ATOM 1791 N N . ILE B 1 71 ? 10.188 9.188 5.152 1 91.75 71 ILE B N 1
ATOM 1792 C CA . ILE B 1 71 ? 9.141 8.625 4.309 1 91.75 71 ILE B CA 1
ATOM 1793 C C . ILE B 1 71 ? 9.75 7.633 3.32 1 91.75 71 ILE B C 1
ATOM 1795 O O . ILE B 1 71 ? 9.211 6.543 3.105 1 91.75 71 ILE B O 1
ATOM 1799 N N . ASP B 1 72 ? 10.906 7.973 2.791 1 91.81 72 ASP B N 1
ATOM 1800 C CA . ASP B 1 72 ? 11.57 7.094 1.833 1 91.81 72 ASP B CA 1
ATOM 1801 C C . ASP B 1 72 ? 11.953 5.766 2.48 1 91.81 72 ASP B C 1
ATOM 1803 O O . ASP B 1 72 ? 11.875 4.711 1.846 1 91.81 72 ASP B O 1
ATOM 1807 N N . VAL B 1 73 ? 12.375 5.812 3.697 1 90.38 73 VAL B N 1
ATOM 1808 C CA . VAL B 1 73 ? 12.727 4.602 4.43 1 90.38 73 VAL B CA 1
ATOM 1809 C C . VAL B 1 73 ? 11.484 3.736 4.629 1 90.38 73 VAL B C 1
ATOM 1811 O O . VAL B 1 73 ? 11.523 2.523 4.41 1 90.38 73 VAL B O 1
ATOM 1814 N N . VAL B 1 74 ? 10.414 4.332 5.016 1 91.12 74 VAL B N 1
ATOM 1815 C CA . VAL B 1 74 ? 9.156 3.619 5.234 1 91.12 74 VAL B CA 1
ATOM 1816 C C . VAL B 1 74 ? 8.656 3.035 3.914 1 91.12 74 VAL B C 1
ATOM 1818 O O . VAL B 1 74 ? 8.172 1.901 3.875 1 91.12 74 VAL B O 1
ATOM 1821 N N . ASP B 1 75 ? 8.797 3.824 2.852 1 92.44 75 ASP B N 1
ATOM 1822 C CA . ASP B 1 75 ? 8.375 3.359 1.533 1 92.44 75 ASP B CA 1
ATOM 1823 C C . ASP B 1 75 ? 9.094 2.07 1.148 1 92.44 75 ASP B C 1
ATOM 1825 O O . ASP B 1 75 ? 8.477 1.145 0.615 1 92.44 75 ASP B O 1
ATOM 1829 N N . ALA B 1 76 ? 10.336 2.033 1.401 1 90.38 76 ALA B N 1
ATOM 1830 C CA . ALA B 1 76 ? 11.109 0.838 1.088 1 90.38 76 ALA B CA 1
ATOM 1831 C C . ALA B 1 76 ? 10.625 -0.361 1.896 1 90.38 76 ALA B C 1
ATOM 1833 O O . ALA B 1 76 ? 10.555 -1.478 1.379 1 90.38 76 ALA B O 1
ATOM 1834 N N . GLN B 1 77 ? 10.297 -0.125 3.107 1 90.62 77 GLN B N 1
ATOM 1835 C CA . GLN B 1 77 ? 9.781 -1.192 3.961 1 90.62 77 GLN B CA 1
ATOM 1836 C C . GLN B 1 77 ? 8.414 -1.677 3.479 1 90.62 77 GLN B C 1
ATOM 1838 O O . GLN B 1 77 ? 8.125 -2.871 3.531 1 90.62 77 GLN B O 1
ATOM 1843 N N . LEU B 1 78 ? 7.633 -0.775 3.066 1 92.75 78 LEU B N 1
ATOM 1844 C CA . LEU B 1 78 ? 6.324 -1.117 2.518 1 92.75 78 LEU B CA 1
ATOM 1845 C C . LEU B 1 78 ? 6.465 -2.045 1.315 1 92.75 78 LEU B C 1
ATOM 1847 O O . LEU B 1 78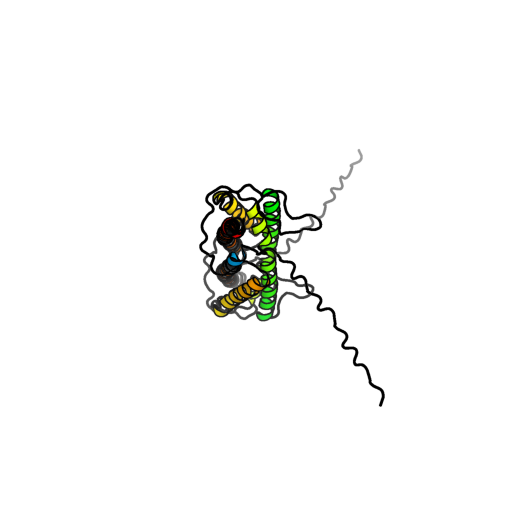 ? 5.754 -3.045 1.212 1 92.75 78 LEU B O 1
ATOM 1851 N N . LEU B 1 79 ? 7.375 -1.713 0.479 1 91.69 79 LEU B N 1
ATOM 1852 C CA . LEU B 1 79 ? 7.598 -2.52 -0.715 1 91.69 79 LEU B CA 1
ATOM 1853 C C . LEU B 1 79 ? 8.055 -3.926 -0.344 1 91.69 79 LEU B C 1
ATOM 1855 O O . LEU B 1 79 ? 7.625 -4.906 -0.958 1 91.69 79 LEU B O 1
ATOM 1859 N N . LYS B 1 80 ? 8.852 -3.994 0.635 1 88.69 80 LYS B N 1
ATOM 1860 C CA . LYS B 1 80 ? 9.344 -5.293 1.081 1 88.69 80 LYS B CA 1
ATOM 1861 C C . LYS B 1 80 ? 8.211 -6.148 1.635 1 88.69 80 LYS B C 1
ATOM 1863 O O . LYS B 1 80 ? 8.172 -7.363 1.415 1 88.69 80 LYS B O 1
ATOM 1868 N N . LEU B 1 81 ? 7.34 -5.52 2.295 1 88.69 81 LEU B N 1
ATOM 1869 C CA . LEU B 1 81 ? 6.215 -6.254 2.857 1 88.69 81 LEU B CA 1
ATOM 1870 C C . LEU B 1 81 ? 5.273 -6.734 1.757 1 88.69 81 LEU B C 1
ATOM 1872 O O . LEU B 1 81 ? 4.66 -7.797 1.882 1 88.69 81 LEU B O 1
ATOM 1876 N N . LEU B 1 82 ? 5.164 -5.961 0.733 1 88.06 82 LEU B N 1
ATOM 1877 C CA . LEU B 1 82 ? 4.301 -6.332 -0.381 1 88.06 82 LEU B CA 1
ATOM 1878 C C . LEU B 1 82 ? 4.859 -7.547 -1.119 1 88.06 82 LEU B C 1
ATOM 1880 O O . LEU B 1 82 ? 4.141 -8.195 -1.884 1 88.06 82 LEU B O 1
ATOM 1884 N N . LEU B 1 83 ? 5.867 -8.117 -0.608 1 74.31 83 LEU B N 1
ATOM 1885 C CA . LEU B 1 83 ? 6.527 -9.211 -1.317 1 74.31 83 LEU B CA 1
ATOM 1886 C C . LEU B 1 83 ? 5.523 -10.281 -1.728 1 74.31 83 LEU B C 1
ATOM 1888 O O . LEU B 1 83 ? 4.703 -10.711 -0.916 1 74.31 83 LEU B O 1
ATOM 1892 N N . TYR B 1 84 ? 5.312 -10.586 -3.09 1 62.12 84 TYR B N 1
ATOM 1893 C CA . TYR B 1 84 ? 4.434 -11.312 -3.992 1 62.12 84 TYR B CA 1
ATOM 1894 C C . TYR B 1 84 ? 4.543 -12.82 -3.766 1 62.12 84 TYR B C 1
ATOM 1896 O O . TYR B 1 84 ? 3.67 -13.578 -4.18 1 62.12 84 TYR B O 1
ATOM 1904 N N . ALA B 1 85 ? 5.422 -13.148 -2.738 1 63.88 85 ALA B N 1
ATOM 1905 C CA . ALA B 1 85 ? 5.57 -14.594 -2.588 1 63.88 85 ALA B CA 1
ATOM 1906 C C . ALA B 1 85 ? 4.32 -15.211 -1.973 1 63.88 85 ALA B C 1
ATOM 1908 O O . ALA B 1 85 ? 3.891 -16.297 -2.381 1 63.88 85 ALA B O 1
ATOM 1909 N N . LYS B 1 86 ? 3.643 -14.578 -1.257 1 79.25 86 LYS B N 1
ATOM 1910 C CA . LYS B 1 86 ? 2.443 -15.18 -0.682 1 79.25 86 LYS B CA 1
ATOM 1911 C C . LYS B 1 86 ? 1.323 -15.266 -1.716 1 79.25 86 LYS B C 1
ATOM 1913 O O . LYS B 1 86 ? 0.542 -16.219 -1.712 1 79.25 86 LYS B O 1
ATOM 1918 N N . LEU B 1 87 ? 1.438 -14.367 -2.727 1 88.69 87 LEU B N 1
ATOM 1919 C CA . LEU B 1 87 ? 0.392 -14.43 -3.742 1 88.69 87 LEU B CA 1
ATOM 1920 C C . LEU B 1 87 ? 0.607 -15.625 -4.672 1 88.69 87 LEU B C 1
ATOM 1922 O O . LEU B 1 87 ? -0.355 -16.281 -5.082 1 88.69 87 LEU B O 1
ATOM 1926 N N . ARG B 1 88 ? 1.842 -15.867 -4.895 1 88.12 88 ARG B N 1
ATOM 1927 C CA . ARG B 1 88 ? 2.145 -17.031 -5.715 1 88.12 88 ARG B CA 1
ATOM 1928 C C . ARG B 1 88 ? 1.725 -18.312 -5.012 1 88.12 88 ARG B C 1
ATOM 1930 O O . ARG B 1 88 ? 1.215 -19.25 -5.648 1 88.12 88 ARG B O 1
ATOM 1937 N N . GLU B 1 89 ? 2.039 -18.328 -3.75 1 89.56 89 GLU B N 1
ATOM 1938 C CA . GLU B 1 89 ? 1.628 -19.5 -2.979 1 89.56 89 GLU B CA 1
ATOM 1939 C C . GLU B 1 89 ? 0.111 -19.656 -2.988 1 89.56 89 GLU B C 1
ATOM 1941 O O . GLU B 1 89 ? -0.398 -20.781 -3.092 1 89.56 89 GLU B O 1
ATOM 1946 N N . ALA B 1 90 ? -0.576 -18.594 -2.84 1 93.88 90 ALA B N 1
ATOM 1947 C CA . ALA B 1 90 ? -2.035 -18.656 -2.875 1 93.88 90 ALA B CA 1
ATOM 1948 C C . ALA B 1 90 ? -2.527 -19.219 -4.203 1 93.88 90 ALA B C 1
ATOM 1950 O O . ALA B 1 90 ? -3.469 -20.016 -4.238 1 93.88 90 ALA B O 1
ATOM 1951 N N . THR B 1 91 ? -1.864 -18.797 -5.258 1 94.19 91 THR B N 1
ATOM 1952 C CA . THR B 1 91 ? -2.301 -19.188 -6.594 1 94.19 91 THR B CA 1
ATOM 1953 C C . THR B 1 91 ? -2.256 -20.703 -6.762 1 94.19 91 THR B C 1
ATOM 1955 O O . THR B 1 91 ? -3.104 -21.281 -7.445 1 94.19 91 THR B O 1
ATOM 1958 N N . ARG B 1 92 ? -1.339 -21.344 -6.109 1 91.94 92 ARG B N 1
ATOM 1959 C CA . ARG B 1 92 ? -1.15 -22.781 -6.234 1 91.94 92 ARG B CA 1
ATOM 1960 C C . ARG B 1 92 ? -2.367 -23.547 -5.719 1 91.94 92 ARG B C 1
ATOM 1962 O O . ARG B 1 92 ? -2.527 -24.734 -5.992 1 91.94 92 ARG B O 1
ATOM 1969 N N . PHE B 1 93 ? -3.131 -22.891 -4.949 1 94.75 93 PHE B N 1
ATOM 1970 C CA . PHE B 1 93 ? -4.297 -23.516 -4.344 1 94.75 93 PHE B CA 1
ATOM 1971 C C . PHE B 1 93 ? -5.566 -23.141 -5.098 1 94.75 93 PHE B C 1
ATOM 1973 O O . PHE B 1 93 ? -6.676 -23.328 -4.586 1 94.75 93 PHE B O 1
ATOM 1980 N N . LYS B 1 94 ? -5.383 -22.578 -6.305 1 96.06 94 LYS B N 1
ATOM 1981 C CA . LYS B 1 94 ? -6.531 -22.203 -7.121 1 96.06 94 LYS B CA 1
ATOM 1982 C C . LYS B 1 94 ? -6.734 -23.188 -8.273 1 96.06 94 LYS B C 1
ATOM 1984 O O . LYS B 1 94 ? -5.777 -23.547 -8.969 1 96.06 94 LYS B O 1
ATOM 1989 N N . SER B 1 95 ? -8.008 -23.578 -8.461 1 95.69 95 SER B N 1
ATOM 1990 C CA . SER B 1 95 ? -8.281 -24.594 -9.477 1 95.69 95 SER B CA 1
ATOM 1991 C C . SER B 1 95 ? -8.805 -23.953 -10.758 1 95.69 95 SER B C 1
ATOM 1993 O O . SER B 1 95 ? -8.695 -24.531 -11.836 1 95.69 95 SER B O 1
ATOM 1995 N N . THR B 1 96 ? -9.5 -22.828 -10.656 1 95.75 96 THR B N 1
ATOM 1996 C CA . THR B 1 96 ? -10.102 -22.109 -11.781 1 95.75 96 THR B CA 1
ATOM 1997 C C . THR B 1 96 ? -9.891 -20.609 -11.648 1 95.75 96 THR B C 1
ATOM 1999 O O . THR B 1 96 ? -9.469 -20.125 -10.594 1 95.75 96 THR B O 1
ATOM 2002 N N . HIS B 1 97 ? -10.164 -19.891 -12.727 1 95.94 97 HIS B N 1
ATOM 2003 C CA . HIS B 1 97 ? -10.133 -18.422 -12.68 1 95.94 97 HIS B CA 1
ATOM 2004 C C . HIS B 1 97 ? -11.086 -17.891 -11.617 1 95.94 97 HIS B C 1
ATOM 2006 O O . HIS B 1 97 ? -10.773 -16.906 -10.945 1 95.94 97 HIS B O 1
ATOM 2012 N N . ASP B 1 98 ? -12.203 -18.531 -11.453 1 96.31 98 ASP B N 1
ATOM 2013 C CA . ASP B 1 98 ? -13.203 -18.094 -10.484 1 96.31 98 ASP B CA 1
ATOM 2014 C C . ASP B 1 98 ? -12.688 -18.219 -9.055 1 96.31 98 ASP B C 1
ATOM 2016 O O . ASP B 1 98 ? -13.078 -1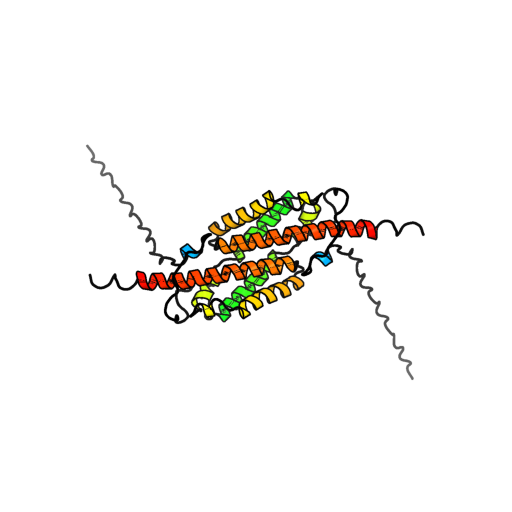7.469 -8.172 1 96.31 98 ASP B O 1
ATOM 2020 N N . THR B 1 99 ? -11.812 -19.219 -8.836 1 96.94 99 THR B N 1
ATOM 2021 C CA . THR B 1 99 ? -11.266 -19.406 -7.496 1 96.94 99 THR B CA 1
ATOM 2022 C C . THR B 1 99 ? -10.102 -18.438 -7.254 1 96.94 99 THR B C 1
ATOM 2024 O O . THR B 1 99 ? -9.664 -18.266 -6.117 1 96.94 99 THR B O 1
ATOM 2027 N N . VAL B 1 100 ? -9.664 -17.859 -8.305 1 96.69 100 VAL B N 1
ATOM 2028 C CA . VAL B 1 100 ? -8.656 -16.812 -8.18 1 96.69 100 VAL B CA 1
ATOM 2029 C C . VAL B 1 100 ? -9.344 -15.484 -7.855 1 96.69 100 VAL B C 1
ATOM 2031 O O . VAL B 1 100 ? -8.93 -14.773 -6.938 1 96.69 100 VAL B O 1
ATOM 2034 N N . ASP B 1 101 ? -10.328 -15.164 -8.617 1 97.31 101 ASP B N 1
ATOM 2035 C CA . ASP B 1 101 ? -11.086 -13.93 -8.445 1 97.31 101 ASP B CA 1
ATOM 2036 C C . ASP B 1 101 ? -12.336 -14.156 -7.605 1 97.31 101 ASP B C 1
ATOM 2038 O O . ASP B 1 101 ? -13.391 -14.516 -8.133 1 97.31 101 ASP B O 1
ATOM 2042 N N . VAL B 1 102 ? -12.234 -13.938 -6.352 1 97.81 102 VAL B N 1
ATOM 2043 C CA . VAL B 1 102 ? -13.336 -14.125 -5.41 1 97.81 102 VAL B CA 1
ATOM 2044 C C . VAL B 1 102 ? -13.742 -12.781 -4.809 1 97.81 102 VAL B C 1
ATOM 2046 O O . VAL B 1 102 ? -13.195 -12.359 -3.787 1 97.81 102 VAL B O 1
ATOM 2049 N N . PRO B 1 103 ? -14.758 -12.172 -5.352 1 97.94 103 PRO B N 1
ATOM 2050 C CA . PRO B 1 103 ? -15.133 -10.812 -4.953 1 97.94 103 PRO B CA 1
ATOM 2051 C C . PRO B 1 103 ? -15.445 -10.695 -3.463 1 97.94 103 PRO B C 1
ATOM 2053 O O . PRO B 1 103 ? -15.109 -9.688 -2.836 1 97.94 103 PRO B O 1
ATOM 2056 N N . SER B 1 104 ? -16.078 -11.664 -2.943 1 97.88 104 SER B N 1
ATOM 2057 C CA . SER B 1 104 ? -16.391 -11.594 -1.521 1 97.88 104 SER B CA 1
ATOM 2058 C C . SER B 1 104 ? -15.133 -11.555 -0.67 1 97.88 104 SER B C 1
ATOM 2060 O O . SER B 1 104 ? -15.07 -10.836 0.328 1 97.88 104 SER B O 1
ATOM 2062 N N . ARG B 1 105 ? -14.078 -12.32 -1.056 1 97.25 105 ARG B N 1
ATOM 2063 C CA . ARG B 1 105 ? -12.805 -12.312 -0.344 1 97.25 105 ARG B CA 1
ATOM 2064 C C . ARG B 1 105 ? -12.086 -10.977 -0.53 1 97.25 105 ARG B C 1
ATOM 2066 O O . ARG B 1 105 ? -11.5 -10.445 0.415 1 97.25 105 ARG B O 1
ATOM 2073 N N . ASP B 1 106 ? -12.172 -10.516 -1.758 1 97.25 106 ASP B N 1
ATOM 2074 C CA . ASP B 1 106 ? -11.57 -9.219 -2.051 1 97.25 106 ASP B CA 1
ATOM 2075 C C . ASP B 1 106 ? -12.156 -8.125 -1.156 1 97.25 106 ASP B C 1
ATOM 2077 O O . ASP B 1 106 ? -11.414 -7.348 -0.555 1 97.25 106 ASP B O 1
ATOM 2081 N N . GLN B 1 107 ? -13.422 -8.156 -1.059 1 97.75 107 GLN B N 1
ATOM 2082 C CA . GLN B 1 107 ? -14.102 -7.152 -0.238 1 97.75 107 GLN B CA 1
ATOM 2083 C C . GLN B 1 107 ? -13.758 -7.332 1.239 1 97.75 107 GLN B C 1
ATOM 2085 O O . GLN B 1 107 ? -13.617 -6.352 1.974 1 97.75 107 GLN B O 1
ATOM 2090 N N . GLN B 1 108 ? -13.648 -8.477 1.649 1 97.38 108 GLN B N 1
ATOM 2091 C CA . GLN B 1 108 ? -13.273 -8.758 3.031 1 97.38 108 GLN B CA 1
ATOM 2092 C C . GLN B 1 108 ? -11.906 -8.172 3.365 1 97.38 108 GLN B C 1
ATOM 2094 O O . GLN B 1 108 ? -11.703 -7.637 4.453 1 97.38 108 GLN B O 1
ATOM 2099 N N . VAL B 1 109 ? -10.969 -8.359 2.477 1 96.69 109 VAL B N 1
ATOM 2100 C CA . VAL B 1 109 ? -9.633 -7.812 2.678 1 96.69 109 VAL B CA 1
ATOM 2101 C C . VAL B 1 109 ? -9.719 -6.297 2.844 1 96.69 109 VAL B C 1
ATOM 2103 O O . VAL B 1 109 ? -9.117 -5.73 3.758 1 96.69 109 VAL B O 1
ATOM 2106 N N . ILE B 1 110 ? -10.477 -5.633 2.018 1 96.88 110 ILE B N 1
ATOM 2107 C CA . ILE B 1 110 ? -10.617 -4.18 2.07 1 96.88 110 ILE B CA 1
ATOM 2108 C C . ILE B 1 110 ? -11.32 -3.777 3.369 1 96.88 110 ILE B C 1
ATOM 2110 O O . ILE B 1 110 ? -10.883 -2.848 4.051 1 96.88 110 ILE B O 1
ATOM 2114 N N . ASP B 1 111 ? -12.359 -4.461 3.693 1 96 111 ASP B N 1
ATOM 2115 C CA . ASP B 1 111 ? -13.094 -4.168 4.918 1 96 111 ASP B CA 1
ATOM 2116 C C . ASP B 1 111 ? -12.203 -4.324 6.148 1 96 111 ASP B C 1
ATOM 2118 O O . ASP B 1 111 ? -12.258 -3.51 7.07 1 96 111 ASP B O 1
ATOM 2122 N N . ASN B 1 112 ? -11.453 -5.371 6.168 1 95.44 112 ASN B N 1
ATOM 2123 C CA . ASN B 1 112 ? -10.523 -5.582 7.273 1 95.44 112 ASN B CA 1
ATOM 2124 C C . ASN B 1 112 ? -9.523 -4.441 7.387 1 95.44 112 ASN B C 1
ATOM 2126 O O . ASN B 1 112 ? -9.219 -3.982 8.492 1 95.44 112 ASN B O 1
ATOM 2130 N N . ALA B 1 113 ? -9 -4.047 6.242 1 93.88 113 ALA B N 1
ATOM 2131 C CA . ALA B 1 113 ? -8.047 -2.941 6.23 1 93.88 113 ALA B CA 1
ATOM 2132 C C . ALA B 1 113 ? -8.68 -1.669 6.793 1 93.88 113 ALA B C 1
ATOM 2134 O O . ALA B 1 113 ? -8.055 -0.959 7.582 1 93.88 113 ALA B O 1
ATOM 2135 N N . MET B 1 114 ? -9.883 -1.399 6.414 1 92.94 114 MET B N 1
ATOM 2136 C CA . MET B 1 114 ? -10.586 -0.205 6.875 1 92.94 114 MET B CA 1
ATOM 2137 C C . MET B 1 114 ? -10.82 -0.259 8.383 1 92.94 114 MET B C 1
ATOM 2139 O O . MET B 1 114 ? -10.648 0.741 9.078 1 92.94 114 MET B O 1
ATOM 2143 N N . ALA B 1 115 ? -11.219 -1.39 8.844 1 93 115 ALA B N 1
ATOM 2144 C CA . ALA B 1 115 ? -11.43 -1.57 10.273 1 93 115 ALA B CA 1
ATOM 2145 C C . ALA B 1 115 ? -10.133 -1.369 11.055 1 93 115 ALA B C 1
ATOM 2147 O O . ALA B 1 115 ? -10.117 -0.674 12.07 1 93 115 ALA B O 1
ATOM 2148 N N . ASN B 1 116 ? -9.086 -1.922 10.586 1 90.94 116 ASN B N 1
ATOM 2149 C CA . ASN B 1 116 ? -7.781 -1.792 11.227 1 90.94 116 ASN B CA 1
ATOM 2150 C C . ASN B 1 116 ? -7.262 -0.358 11.156 1 90.94 116 ASN B C 1
ATOM 2152 O O . ASN B 1 116 ? -6.602 0.112 12.086 1 90.94 116 ASN B O 1
ATOM 2156 N N . ALA B 1 117 ? -7.543 0.291 10.039 1 87.94 117 ALA B N 1
ATOM 2157 C CA . ALA B 1 117 ? -7.121 1.68 9.883 1 87.94 117 ALA B CA 1
ATOM 2158 C C . ALA B 1 117 ? -7.66 2.547 11.016 1 87.94 117 ALA B C 1
ATOM 2160 O O . ALA B 1 117 ? -6.945 3.406 11.539 1 87.94 117 ALA B O 1
ATOM 2161 N N . THR B 1 118 ? -8.836 2.389 11.336 1 85.62 118 THR B N 1
ATOM 2162 C CA . THR B 1 118 ? -9.445 3.123 12.445 1 85.62 118 THR B CA 1
ATOM 2163 C C . THR B 1 118 ? -8.719 2.836 13.75 1 85.62 118 THR B C 1
ATOM 2165 O O . THR B 1 118 ? -8.414 3.756 14.516 1 85.62 118 THR B O 1
ATOM 2168 N N . ALA B 1 119 ? -8.32 1.594 13.945 1 85.56 119 ALA B N 1
ATOM 2169 C CA . ALA B 1 119 ? -7.637 1.178 15.164 1 85.56 119 ALA B CA 1
ATOM 2170 C C . ALA B 1 119 ? -6.242 1.79 15.258 1 85.56 119 ALA B C 1
ATOM 2172 O O . ALA B 1 119 ? -5.789 2.16 16.344 1 85.56 119 ALA B O 1
ATOM 2173 N N . PHE B 1 120 ? -5.586 1.998 14.125 1 82.62 120 PHE B N 1
ATOM 2174 C CA . PHE B 1 120 ? -4.207 2.479 14.07 1 82.62 120 PHE B CA 1
ATOM 2175 C C . PHE B 1 120 ? -4.168 3.982 13.828 1 82.62 120 PHE B C 1
ATOM 2177 O O . PHE B 1 120 ? -3.092 4.566 13.695 1 82.62 120 PHE B O 1
ATOM 2184 N N . HIS B 1 121 ? -5.312 4.66 13.703 1 83.75 121 HIS B N 1
ATOM 2185 C CA . HIS B 1 121 ? -5.406 6.09 13.43 1 83.75 121 HIS B CA 1
ATOM 2186 C C . HIS B 1 121 ? -4.773 6.441 12.094 1 83.75 121 HIS B C 1
ATOM 2188 O O . HIS B 1 121 ? -3.959 7.367 12.008 1 83.75 121 HIS B O 1
ATOM 2194 N N . LEU B 1 122 ? -5 5.625 11.18 1 91.38 122 LEU B N 1
ATOM 2195 C CA . LEU B 1 122 ? -4.695 5.863 9.773 1 91.38 122 LEU B CA 1
ATOM 2196 C C . LEU B 1 122 ? -5.906 6.441 9.047 1 91.38 122 LEU B C 1
ATOM 2198 O O . LEU B 1 122 ? -7.031 5.984 9.25 1 91.38 122 LEU B O 1
ATOM 2202 N N . PRO B 1 123 ? -5.602 7.473 8.242 1 92.62 123 PRO B N 1
ATOM 2203 C CA . PRO B 1 123 ? -6.746 7.965 7.465 1 92.62 123 PRO B CA 1
ATOM 2204 C C . PRO B 1 123 ? -7.438 6.859 6.668 1 92.62 123 PRO B C 1
ATOM 2206 O O . PRO B 1 123 ? -6.781 6.125 5.93 1 92.62 123 PRO B O 1
ATOM 2209 N N . GLN B 1 124 ? -8.711 6.844 6.793 1 93.31 124 GLN B N 1
ATOM 2210 C CA . GLN B 1 124 ? -9.484 5.777 6.164 1 93.31 124 GLN B CA 1
ATOM 2211 C C . GLN B 1 124 ? -9.43 5.883 4.645 1 93.31 124 GLN B C 1
ATOM 2213 O O . GLN B 1 124 ? -9.445 4.867 3.945 1 93.31 124 GLN B O 1
ATOM 2218 N N . THR B 1 125 ? -9.312 7.098 4.148 1 95.12 125 THR B N 1
ATOM 2219 C CA . THR B 1 125 ? -9.195 7.293 2.709 1 95.12 125 THR B CA 1
ATOM 2220 C C . THR B 1 125 ? -7.934 6.621 2.17 1 95.12 125 THR B C 1
ATOM 2222 O O . THR B 1 125 ? -7.961 6.012 1.098 1 95.12 125 THR B O 1
ATOM 2225 N N . ILE B 1 126 ? -6.879 6.695 2.904 1 95.5 126 ILE B N 1
ATOM 2226 C CA . ILE B 1 126 ? -5.613 6.117 2.471 1 95.5 126 ILE B CA 1
ATOM 2227 C C . ILE B 1 126 ? -5.688 4.594 2.539 1 95.5 126 ILE B C 1
ATOM 2229 O O . ILE B 1 126 ? -5.344 3.906 1.578 1 95.5 126 ILE B O 1
ATOM 2233 N N . ALA B 1 127 ? -6.184 4.094 3.648 1 95.44 127 ALA B N 1
ATOM 2234 C CA . ALA B 1 127 ? -6.301 2.645 3.803 1 95.44 127 ALA B CA 1
ATOM 2235 C C . ALA B 1 127 ? -7.148 2.041 2.688 1 95.44 127 ALA B C 1
ATOM 2237 O O . ALA B 1 127 ? -6.75 1.061 2.055 1 95.44 127 ALA B O 1
ATOM 2238 N N . LYS B 1 128 ? -8.289 2.656 2.439 1 97 128 LYS B N 1
ATOM 2239 C CA . LYS B 1 128 ? -9.195 2.146 1.42 1 97 128 LYS B CA 1
ATOM 2240 C C . LYS B 1 128 ? -8.547 2.162 0.041 1 97 128 LYS B C 1
ATOM 2242 O O . LYS B 1 128 ? -8.594 1.166 -0.685 1 97 128 LYS B O 1
ATOM 2247 N N . ALA B 1 129 ? -7.996 3.205 -0.302 1 97.56 129 ALA B N 1
ATOM 2248 C CA . ALA B 1 129 ? -7.406 3.352 -1.631 1 97.56 129 ALA B CA 1
ATOM 2249 C C . ALA B 1 129 ? -6.254 2.371 -1.831 1 97.56 129 ALA B C 1
ATOM 2251 O O . ALA B 1 129 ? -6.137 1.747 -2.887 1 97.56 129 ALA B O 1
ATOM 2252 N N . VAL B 1 130 ? -5.426 2.258 -0.861 1 97.06 130 VAL B N 1
ATOM 2253 C CA . VAL B 1 130 ? -4.242 1.411 -0.972 1 97.06 130 VAL B CA 1
ATOM 2254 C C . VAL B 1 130 ? -4.66 -0.052 -1.089 1 97.06 130 VAL B C 1
ATOM 2256 O O . VAL B 1 130 ? -4.188 -0.771 -1.973 1 97.06 130 VAL B O 1
ATOM 2259 N N . PHE B 1 131 ? -5.516 -0.486 -0.277 1 97.62 131 PHE B N 1
ATOM 2260 C CA . PHE B 1 131 ? -5.883 -1.897 -0.303 1 97.62 131 PHE B CA 1
ATOM 2261 C C . PHE B 1 131 ? -6.762 -2.207 -1.509 1 97.62 131 PHE B C 1
ATOM 2263 O O . PHE B 1 131 ? -6.715 -3.314 -2.049 1 97.62 131 PHE B O 1
ATOM 2270 N N . THR B 1 132 ? -7.551 -1.243 -1.946 1 98.31 132 THR B N 1
ATOM 2271 C CA . THR B 1 132 ? -8.242 -1.412 -3.219 1 98.31 132 THR B CA 1
ATOM 2272 C C . THR B 1 132 ? -7.246 -1.591 -4.359 1 98.31 132 THR B C 1
ATOM 2274 O O . THR B 1 132 ? -7.422 -2.459 -5.215 1 98.31 132 THR B O 1
ATOM 2277 N N . ALA B 1 133 ? -6.223 -0.811 -4.363 1 98.12 133 ALA B N 1
ATOM 2278 C CA . ALA B 1 133 ? -5.18 -0.93 -5.379 1 98.12 133 ALA B CA 1
ATOM 2279 C C . ALA B 1 133 ? -4.496 -2.293 -5.309 1 98.12 133 ALA B C 1
ATOM 2281 O O . ALA B 1 133 ? -4.23 -2.916 -6.34 1 98.12 133 ALA B O 1
ATOM 2282 N N . ILE B 1 134 ? -4.203 -2.738 -4.117 1 96.88 134 ILE B N 1
ATOM 2283 C CA . ILE B 1 134 ? -3.58 -4.043 -3.926 1 96.88 134 ILE B CA 1
ATOM 2284 C C . ILE B 1 134 ? -4.465 -5.133 -4.531 1 96.88 134 ILE B C 1
ATOM 2286 O O . ILE B 1 134 ? -3.998 -5.945 -5.332 1 96.88 134 ILE B O 1
ATOM 2290 N N . ILE B 1 135 ? -5.734 -5.109 -4.207 1 97.38 135 ILE B N 1
ATOM 2291 C CA . ILE B 1 135 ? -6.66 -6.141 -4.672 1 97.38 135 ILE B CA 1
ATOM 2292 C C . ILE B 1 135 ? -6.781 -6.074 -6.191 1 97.38 135 ILE B C 1
ATOM 2294 O O . ILE B 1 135 ? -6.656 -7.09 -6.875 1 97.38 135 ILE B O 1
ATOM 2298 N N . ASN B 1 136 ? -6.91 -4.891 -6.691 1 97.56 136 ASN B N 1
ATOM 2299 C CA . ASN B 1 136 ? -7.156 -4.699 -8.117 1 97.56 136 ASN B CA 1
ATOM 2300 C C . ASN B 1 136 ? -5.953 -5.125 -8.953 1 97.56 136 ASN B C 1
ATOM 2302 O O . ASN B 1 136 ? -6.086 -5.375 -10.156 1 97.56 136 ASN B O 1
ATOM 2306 N N . THR B 1 137 ? -4.824 -5.156 -8.359 1 96.88 137 THR B N 1
ATOM 2307 C CA . THR B 1 137 ? -3.645 -5.539 -9.125 1 96.88 137 THR B CA 1
ATOM 2308 C C . THR B 1 137 ? -3.215 -6.965 -8.781 1 96.88 137 THR B C 1
ATOM 2310 O O . THR B 1 137 ? -2.6 -7.648 -9.602 1 96.88 137 THR B O 1
ATOM 2313 N N . SER B 1 138 ? -3.529 -7.449 -7.598 1 96.19 138 SER B N 1
ATOM 2314 C CA . SER B 1 138 ? -3.131 -8.797 -7.207 1 96.19 138 SER B CA 1
ATOM 2315 C C . SER B 1 138 ? -3.939 -9.852 -7.953 1 96.19 138 SER B C 1
ATOM 2317 O O . SER B 1 138 ? -3.412 -10.906 -8.312 1 96.19 138 SER B O 1
ATOM 2319 N N . VAL B 1 139 ? -5.188 -9.57 -8.203 1 96.81 139 VAL B N 1
ATOM 2320 C CA . VAL B 1 139 ? -6.039 -10.539 -8.883 1 96.81 139 VAL B CA 1
ATOM 2321 C C . VAL B 1 139 ? -5.543 -10.766 -10.305 1 96.81 139 VAL B C 1
ATOM 2323 O O . VAL B 1 139 ? -5.258 -11.898 -10.695 1 96.81 139 VAL B O 1
ATOM 2326 N N . PRO B 1 140 ? -5.332 -9.75 -11.094 1 96.69 140 PRO B N 1
ATOM 2327 C CA . PRO B 1 140 ? -4.77 -9.984 -12.43 1 96.69 140 PRO B CA 1
ATOM 2328 C C . PRO B 1 140 ? -3.383 -10.625 -12.383 1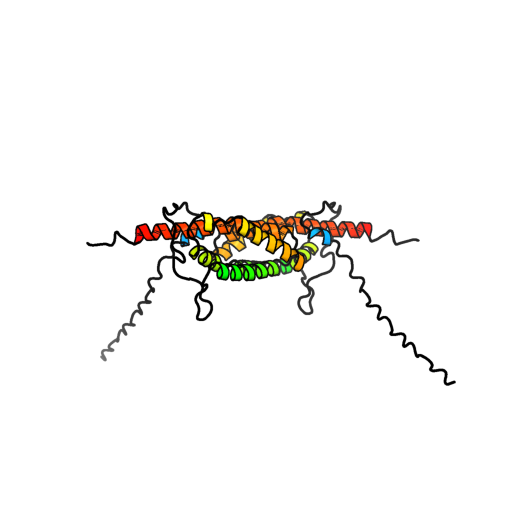 96.69 140 PRO B C 1
ATOM 2330 O O . PRO B 1 140 ? -3.041 -11.422 -13.25 1 96.69 140 PRO B O 1
ATOM 2333 N N . PHE B 1 141 ? -2.578 -10.297 -11.406 1 95.88 141 PHE B N 1
ATOM 2334 C CA . PHE B 1 141 ? -1.273 -10.93 -11.258 1 95.88 141 PHE B CA 1
ATOM 2335 C C . PHE B 1 141 ? -1.42 -12.43 -11.039 1 95.88 141 PHE B C 1
ATOM 2337 O O . PHE B 1 141 ? -0.741 -13.227 -11.688 1 95.88 141 PHE B O 1
ATOM 2344 N N . GLU B 1 142 ? -2.303 -12.789 -10.133 1 95.62 142 GLU B N 1
ATOM 2345 C CA . GLU B 1 142 ? -2.541 -14.203 -9.859 1 95.62 142 GLU B CA 1
ATOM 2346 C C . GLU B 1 142 ? -3.068 -14.93 -11.094 1 95.62 142 GLU B C 1
ATOM 2348 O O . GLU B 1 142 ? -2.689 -16.062 -11.367 1 95.62 142 GLU B O 1
ATOM 2353 N N . LEU B 1 143 ? -3.936 -14.281 -11.82 1 95.81 143 LEU B N 1
ATOM 2354 C CA . LEU B 1 143 ? -4.453 -14.875 -13.047 1 95.81 143 LEU B CA 1
ATOM 2355 C C . LEU B 1 143 ? -3.338 -15.078 -14.062 1 95.81 143 LEU B C 1
ATOM 2357 O O . LEU B 1 143 ? -3.303 -16.109 -14.75 1 95.81 143 LEU B O 1
ATOM 2361 N N . CYS B 1 144 ? -2.463 -14.109 -14.148 1 95.25 144 CYS B N 1
ATOM 2362 C CA . CYS B 1 144 ? -1.308 -14.234 -15.031 1 95.25 144 CYS B CA 1
ATOM 2363 C C . CYS B 1 144 ? -0.433 -15.414 -14.625 1 95.25 144 CYS B C 1
ATOM 2365 O O . CYS B 1 144 ? -0.036 -16.219 -15.469 1 95.25 144 CYS B O 1
ATOM 2367 N N . VAL B 1 145 ? -0.151 -15.539 -13.336 1 93.06 145 VAL B N 1
ATOM 2368 C CA . VAL B 1 145 ? 0.646 -16.641 -12.82 1 93.06 145 VAL B CA 1
ATOM 2369 C C . VAL B 1 145 ? -0.066 -17.969 -13.102 1 93.06 145 VAL B C 1
ATOM 2371 O O . VAL B 1 145 ? 0.552 -18.922 -13.57 1 93.06 145 VAL B O 1
ATOM 2374 N N . PHE B 1 146 ? -1.362 -18.031 -12.836 1 93.69 146 PHE B N 1
ATOM 2375 C CA . PHE B 1 146 ? -2.195 -19.203 -13.078 1 93.69 146 PHE B CA 1
ATOM 2376 C C . PHE B 1 146 ? -2.084 -19.656 -14.531 1 93.69 146 PHE B C 1
ATOM 2378 O O . PHE B 1 146 ? -1.819 -20.828 -14.797 1 93.69 146 PHE B O 1
ATOM 2385 N N . ASP B 1 147 ? -2.182 -18.734 -15.375 1 93.06 147 ASP B N 1
ATOM 2386 C CA . ASP B 1 147 ? -2.191 -19.047 -16.797 1 93.06 147 ASP B CA 1
ATOM 2387 C C . ASP B 1 147 ? -0.791 -19.406 -17.297 1 93.06 147 ASP B C 1
ATOM 2389 O O . ASP B 1 147 ? -0.641 -20.188 -18.234 1 93.06 147 ASP B O 1
ATOM 2393 N N . SER B 1 148 ? 0.207 -18.797 -16.734 1 89.81 148 SER B N 1
ATOM 2394 C CA . SER B 1 148 ? 1.585 -19.016 -17.156 1 89.81 148 SER B CA 1
ATOM 2395 C C . SER B 1 148 ? 2.014 -20.469 -16.906 1 89.81 148 SER B C 1
ATOM 2397 O O . SER B 1 148 ? 2.855 -21 -17.625 1 89.81 148 SER B O 1
ATOM 2399 N N . PHE B 1 149 ? 1.501 -21.078 -15.891 1 82.44 149 PHE B N 1
ATOM 2400 C CA . PHE B 1 149 ? 1.875 -22.453 -15.57 1 82.44 149 PHE B CA 1
ATOM 2401 C C . PHE B 1 149 ? 1.184 -23.438 -16.516 1 82.44 149 PHE B C 1
ATOM 2403 O O . PHE B 1 149 ? 1.626 -24.578 -16.656 1 82.44 149 PHE B O 1
ATOM 2410 N N . HIS B 1 150 ? 0.094 -23.125 -17.109 1 68.81 150 HIS B N 1
ATOM 2411 C CA . HIS B 1 150 ? -0.488 -23.953 -18.156 1 68.81 150 HIS B CA 1
ATOM 2412 C C . HIS B 1 150 ? 0.381 -23.938 -19.406 1 68.81 150 HIS B C 1
ATOM 2414 O O . HIS B 1 150 ? 0.556 -24.969 -20.062 1 68.81 150 HIS B O 1
ATOM 2420 N N . TYR B 1 151 ? 0.767 -22.766 -19.734 1 58.09 151 TYR B N 1
ATOM 2421 C CA . TYR B 1 151 ? 1.554 -22.656 -20.969 1 58.09 151 TYR B CA 1
ATOM 2422 C C . TYR B 1 151 ? 2.785 -23.547 -20.906 1 58.09 151 TYR B C 1
ATOM 2424 O O . TYR B 1 151 ? 3.189 -24.125 -21.922 1 58.09 151 TYR B O 1
ATOM 2432 N N . ASP B 1 152 ? 3.453 -23.594 -19.828 1 54.72 152 ASP B N 1
ATOM 2433 C CA . ASP B 1 152 ? 4.656 -24.406 -19.734 1 54.72 152 ASP B CA 1
ATOM 2434 C C . ASP B 1 152 ? 4.312 -25.891 -19.797 1 54.72 152 ASP B C 1
ATOM 2436 O O . ASP B 1 152 ? 5.062 -26.688 -20.375 1 54.72 152 ASP B O 1
ATOM 2440 N N . MET B 1 153 ? 3.271 -26.328 -19.078 1 50.38 153 MET B N 1
ATOM 2441 C CA . MET B 1 153 ? 2.973 -27.75 -19.172 1 50.38 153 MET B CA 1
ATOM 2442 C C . MET B 1 153 ? 2.732 -28.156 -20.625 1 50.38 153 MET B C 1
ATOM 2444 O O . MET B 1 153 ? 3.148 -29.25 -21.047 1 50.38 153 MET B O 1
ATOM 2448 N N . GLU B 1 154 ? 2.037 -27.391 -21.297 1 48 154 GLU B N 1
ATOM 2449 C CA . GLU B 1 154 ? 1.815 -27.844 -22.672 1 48 154 GLU B CA 1
ATOM 2450 C C . GLU B 1 154 ? 3.094 -27.734 -23.5 1 48 154 GLU B C 1
ATOM 2452 O O . GLU B 1 154 ? 3.355 -28.594 -24.344 1 48 154 GLU B O 1
ATOM 2457 N N . GLY B 1 155 ? 3.84 -26.641 -23.328 1 45.03 155 GLY B N 1
ATOM 2458 C CA . GLY B 1 155 ? 5.023 -26.609 -24.172 1 45.03 155 GLY B CA 1
ATOM 2459 C C . GLY B 1 155 ? 6.152 -27.484 -23.656 1 45.03 155 GLY B C 1
ATOM 2460 O O . GLY B 1 155 ? 7.039 -27.875 -24.406 1 45.03 155 GLY B O 1
ATOM 2461 N N . GLY B 1 156 ? 6.422 -27.562 -22.344 1 41.62 156 GLY B N 1
ATOM 2462 C CA . GLY B 1 156 ? 7.562 -28.344 -21.891 1 41.62 156 GLY B CA 1
ATOM 2463 C C . GLY B 1 156 ? 7.246 -29.828 -21.734 1 41.62 156 GLY B C 1
ATOM 2464 O O . GLY B 1 156 ? 8.109 -30.609 -21.312 1 41.62 156 GLY B O 1
ATOM 2465 N N . LYS B 1 157 ? 6.25 -30.469 -21.453 1 41.19 157 LYS B N 1
ATOM 2466 C CA . LYS B 1 157 ? 6.223 -31.922 -21.562 1 41.19 157 LYS B CA 1
ATOM 2467 C C . LYS B 1 157 ? 6.727 -32.375 -22.922 1 41.19 157 LYS B C 1
ATOM 2469 O O . LYS B 1 157 ? 7.645 -33.188 -23.016 1 41.19 157 LYS B O 1
ATOM 2474 N N . CYS B 1 158 ? 5.742 -33.031 -23.766 1 37.56 158 CYS B N 1
ATOM 2475 C CA . CYS B 1 158 ? 5.707 -34.25 -24.578 1 37.56 158 CYS B CA 1
ATOM 2476 C C . CYS B 1 158 ? 6.562 -34.094 -25.828 1 37.56 158 CYS B C 1
ATOM 2478 O O . CYS B 1 158 ? 6.73 -35.031 -26.609 1 37.56 158 CYS B O 1
ATOM 2480 N N . LYS B 1 159 ? 7.02 -32.969 -26.391 1 34.47 159 LYS B N 1
ATOM 2481 C CA . LYS B 1 159 ? 7.871 -33.281 -27.531 1 34.47 159 LYS B CA 1
ATOM 2482 C C . LYS B 1 159 ? 9.242 -33.781 -27.078 1 34.47 159 LYS B C 1
ATOM 2484 O O . LYS B 1 159 ? 10.117 -34.062 -27.906 1 34.47 159 LYS B O 1
ATOM 2489 N N . ARG B 1 160 ? 9.68 -33.688 -25.891 1 33.03 160 ARG B N 1
ATOM 2490 C CA . ARG B 1 160 ? 10.945 -34.375 -25.766 1 33.03 160 ARG B CA 1
ATOM 2491 C C . ARG B 1 160 ? 10.734 -35.875 -25.562 1 33.03 160 ARG B C 1
ATOM 2493 O O . ARG B 1 160 ? 11 -36.406 -24.484 1 33.03 160 ARG B O 1
ATOM 2500 N N . LYS B 1 161 ? 9.656 -36.438 -25.719 1 30.91 161 LYS B N 1
ATOM 2501 C CA . LYS B 1 161 ? 9.766 -37.875 -25.922 1 30.91 161 LYS B CA 1
ATOM 2502 C C . LYS B 1 161 ? 10.766 -38.188 -27.031 1 30.91 161 LYS B C 1
ATOM 2504 O O . LYS B 1 161 ? 11.695 -38.969 -26.812 1 30.91 161 LYS B O 1
ATOM 2509 N N . ILE B 1 162 ? 10.234 -39 -28.266 1 23.86 162 ILE B N 1
ATOM 2510 C CA . ILE B 1 162 ? 10.539 -40.188 -29.047 1 23.86 162 ILE B CA 1
ATOM 2511 C C . ILE B 1 162 ? 11.539 -39.844 -30.141 1 23.86 162 ILE B C 1
ATOM 2513 O O . ILE B 1 162 ? 11.156 -39.375 -31.203 1 23.86 162 ILE B O 1
ATOM 2517 N N . LEU B 1 163 ? 12.336 -38.625 -30.156 1 23.16 163 LEU B N 1
ATOM 2518 C CA . LEU B 1 163 ? 13.508 -39.062 -30.906 1 23.16 163 LEU B CA 1
ATOM 2519 C C . LEU B 1 163 ? 14.555 -39.656 -29.984 1 23.16 163 LEU B C 1
ATOM 2521 O O . LEU B 1 163 ? 14.766 -39.156 -28.875 1 23.16 163 LEU B O 1
#

Sequence (326 aa):
MKLQYFLVGLAPFLHSSLANSKPDFATACYGEVLPNLPAPPENRTIPWGSPRIVNGSTTCCSSLDEVRTGIDVVDAQLLKLLLYAKLREATRFKSTHDTVDVPSRDQQVIDNAMANATAFHLPQTIAKAVFTAIINTSVPFELCVFDSFHYDMEGGKCKRKILMKLQYFLVGLAPFLHSSLANSKPDFATACYGEVLPNLPAPPENRTIPWGSPRIVNGSTTCCSSLDEVRTGIDVVDAQLLKLLLYAKLREATRFKSTHDTVDVPSRDQQVIDNAMANATAFHLPQTIAKAVFTAIINTSVPFELCVFDSFHYDMEGGKCKRKIL

Radius of gyration: 28.85 Å; Cα contacts (8 Å, |Δi|>4): 335; chains: 2; bounding box: 93×81×103 Å

Secondary structure (DSSP, 8-state):
------------------------TTGGGGSSS----PPPSSPPPSS-S----EETTEES-SSHHHHHHHHHHHHHHHHHHT-THHHHHHHTT--SHHHH--HHHHHHHHHHHHHHHHHHT--HHHHHHHHHHHHHHHHHHHHHHHHHHHHHHHHHSGGGS--/------------------------TTGGGGSSS----PPPSSPPPSS-S----EETTEES-SSHHHHHHHHHHHHHHHHHHT-THHHHHHHTT--SHHHH--HHHHHHHHHHHHHHHHHHT--HHHHHHHHHHHHHHHHHHHHHHHHHHHHHHHHHSGGGS--